Protein AF-A0ABD5RBG4-F1 (afdb_monomer_lite)

Structure (mmCIF, N/CA/C/O backbone):
data_AF-A0ABD5RBG4-F1
#
_entry.id   AF-A0ABD5RBG4-F1
#
loop_
_atom_site.group_PDB
_atom_site.id
_atom_site.type_symbol
_atom_site.label_atom_id
_atom_site.label_alt_id
_atom_site.label_comp_id
_atom_site.label_asym_id
_atom_site.label_entity_id
_atom_site.label_seq_id
_atom_site.pdbx_PDB_ins_code
_atom_site.Cartn_x
_atom_site.Cartn_y
_atom_site.Cartn_z
_atom_site.occupancy
_atom_site.B_iso_or_equiv
_atom_site.auth_seq_id
_atom_site.auth_comp_id
_atom_site.auth_asym_id
_atom_site.auth_atom_id
_atom_site.pdbx_PDB_model_num
ATOM 1 N N . MET A 1 1 ? -26.902 20.429 53.200 1.00 62.03 1 MET A N 1
ATOM 2 C CA . MET A 1 1 ? -25.695 21.240 52.911 1.00 62.03 1 MET A CA 1
ATOM 3 C C . MET A 1 1 ? -24.439 20.373 52.754 1.00 62.03 1 MET A C 1
ATOM 5 O O . MET A 1 1 ? -23.783 20.498 51.732 1.00 62.03 1 MET A O 1
ATOM 9 N N . ALA A 1 2 ? -24.172 19.413 53.652 1.00 68.94 2 ALA A N 1
ATOM 10 C CA . ALA A 1 2 ? -22.984 18.541 53.604 1.00 68.94 2 ALA A CA 1
ATOM 11 C C . ALA A 1 2 ? -22.794 17.720 52.303 1.00 68.94 2 ALA A C 1
ATOM 13 O O . ALA A 1 2 ? -21.693 17.683 51.769 1.00 68.94 2 ALA A O 1
ATOM 14 N N . LEU A 1 3 ? -23.859 17.134 51.735 1.00 46.72 3 LEU A N 1
ATOM 15 C CA . LEU A 1 3 ? -23.775 16.309 50.513 1.00 46.72 3 LEU A CA 1
ATOM 16 C C . LEU A 1 3 ? -23.321 17.101 49.268 1.00 46.72 3 LEU A C 1
ATOM 18 O O . LEU A 1 3 ? -22.609 16.581 48.412 1.00 46.72 3 LEU A O 1
ATOM 22 N N . ARG A 1 4 ? -23.702 18.383 49.186 1.00 58.06 4 ARG A N 1
ATOM 23 C CA . ARG A 1 4 ? -23.340 19.280 48.075 1.00 58.06 4 ARG A CA 1
ATOM 24 C C . ARG A 1 4 ? -21.846 19.613 48.090 1.00 58.06 4 ARG A C 1
ATOM 26 O O . ARG A 1 4 ? -21.225 19.672 47.032 1.00 58.06 4 ARG A O 1
ATOM 33 N N . ASP A 1 5 ? -21.268 19.756 49.281 1.00 67.62 5 ASP A N 1
ATOM 34 C CA . ASP A 1 5 ? -19.831 19.978 49.462 1.00 67.62 5 ASP A CA 1
ATOM 35 C C . ASP A 1 5 ? -19.005 18.720 49.188 1.00 67.62 5 ASP A C 1
ATOM 37 O O . ASP A 1 5 ? -17.912 18.817 48.631 1.00 67.62 5 ASP A O 1
ATOM 41 N N . THR A 1 6 ? -19.516 17.531 49.517 1.00 52.19 6 THR A N 1
ATOM 42 C CA . THR A 1 6 ? -18.834 16.266 49.200 1.00 52.19 6 THR A CA 1
ATOM 43 C C . THR A 1 6 ? -18.803 16.006 47.691 1.00 52.19 6 THR A C 1
ATOM 45 O O . THR A 1 6 ? -17.761 15.631 47.154 1.00 52.19 6 THR A O 1
ATOM 48 N N . LEU A 1 7 ? -19.908 16.280 46.986 1.00 44.19 7 LEU A N 1
ATOM 49 C CA . LEU A 1 7 ? -19.990 16.152 45.526 1.00 44.19 7 LEU A CA 1
ATOM 50 C C . LEU A 1 7 ? -19.109 17.179 44.802 1.00 44.19 7 LEU A C 1
ATOM 52 O O . LEU A 1 7 ? -18.407 16.819 43.856 1.00 44.19 7 LEU A O 1
ATOM 56 N N . ARG A 1 8 ? -19.054 18.429 45.288 1.00 53.69 8 ARG A N 1
ATOM 57 C CA . ARG A 1 8 ? -18.114 19.434 44.766 1.00 53.69 8 ARG A CA 1
ATOM 58 C C . ARG A 1 8 ? -16.660 18.997 44.918 1.00 53.69 8 ARG A C 1
ATOM 60 O O . ARG A 1 8 ? -15.903 19.173 43.979 1.00 53.69 8 ARG A O 1
ATOM 67 N N . ARG A 1 9 ? -16.269 18.383 46.041 1.00 56.44 9 ARG A N 1
ATOM 68 C CA . ARG A 1 9 ? -14.882 17.921 46.259 1.00 56.44 9 ARG A CA 1
ATOM 69 C C . ARG A 1 9 ? -14.494 16.709 45.405 1.00 56.44 9 ARG A C 1
ATOM 71 O O . ARG A 1 9 ? -13.324 16.563 45.069 1.00 56.44 9 ARG A O 1
ATOM 78 N N . ALA A 1 10 ? -15.448 15.845 45.052 1.00 47.59 10 ALA A N 1
ATOM 79 C CA . ALA A 1 10 ? -15.189 14.643 44.255 1.00 47.59 10 ALA A CA 1
ATOM 80 C C . ALA A 1 10 ? -15.171 14.896 42.735 1.00 47.59 10 ALA A C 1
ATOM 82 O O . ALA A 1 10 ? -14.471 14.183 42.016 1.00 47.59 10 ALA A O 1
ATOM 83 N N . ALA A 1 11 ? -15.907 15.902 42.248 1.00 50.53 11 ALA A N 1
ATOM 84 C CA . ALA A 1 11 ? -15.949 16.261 40.830 1.00 50.53 11 ALA A CA 1
ATOM 85 C C . ALA A 1 11 ? -14.671 16.982 40.358 1.00 50.53 11 ALA A C 1
ATOM 87 O O . ALA A 1 11 ? -14.216 16.757 39.238 1.00 50.53 11 ALA A O 1
ATOM 88 N N . THR A 1 12 ? -14.046 17.789 41.221 1.00 59.72 12 THR A N 1
ATOM 89 C CA . THR A 1 12 ? -12.865 18.598 40.878 1.00 59.72 12 THR A CA 1
ATOM 90 C C . THR A 1 12 ? -11.679 17.800 40.324 1.00 59.72 12 THR A C 1
ATOM 92 O O . THR A 1 12 ? -11.177 18.196 39.279 1.00 59.72 12 THR A O 1
ATOM 95 N N . PRO A 1 13 ? -11.216 16.684 40.927 1.00 56.50 13 PRO A N 1
ATOM 96 C CA . PRO A 1 13 ? -10.037 15.976 40.419 1.00 56.50 13 PRO A CA 1
ATOM 97 C C . PRO A 1 13 ? -10.274 15.285 39.071 1.00 56.50 13 PRO A C 1
ATOM 99 O O . PRO A 1 13 ? -9.351 15.185 38.270 1.00 56.50 13 PRO A O 1
ATOM 102 N N . LEU A 1 14 ? -11.501 14.831 38.795 1.00 53.59 14 LEU A N 1
ATOM 103 C CA . LEU A 1 14 ? -11.833 14.150 37.539 1.00 53.59 14 LEU A CA 1
ATOM 104 C C . LEU A 1 14 ? -12.003 15.154 36.391 1.00 53.59 14 LEU A C 1
ATOM 106 O O . LEU A 1 14 ? -11.519 14.923 35.287 1.00 53.59 14 LEU A O 1
ATOM 110 N N . VAL A 1 15 ? -12.622 16.302 36.686 1.00 56.88 15 VAL A N 1
ATOM 111 C CA . VAL A 1 15 ? -12.700 17.444 35.766 1.00 56.88 15 VAL A CA 1
ATOM 112 C C . VAL A 1 15 ? -11.305 18.005 35.491 1.00 56.88 15 VAL A C 1
ATOM 114 O O . VAL A 1 15 ? -10.965 18.236 34.336 1.00 56.88 15 VAL A O 1
ATOM 117 N N . LEU A 1 16 ? -10.463 18.146 36.518 1.00 61.16 16 LEU A N 1
ATOM 118 C CA . LEU A 1 16 ? -9.086 18.614 36.364 1.00 61.16 16 LEU A CA 1
ATOM 119 C C . LEU A 1 16 ? -8.247 17.636 35.529 1.00 61.16 16 LEU A C 1
ATOM 121 O O . LEU A 1 16 ? -7.524 18.077 34.647 1.00 61.16 16 LEU A O 1
ATOM 125 N N . ALA A 1 17 ? -8.386 16.322 35.732 1.00 57.44 17 ALA A N 1
ATOM 126 C CA . ALA A 1 17 ? -7.710 15.317 34.908 1.00 57.44 17 ALA A CA 1
ATOM 127 C C . ALA A 1 17 ? -8.157 15.366 33.435 1.00 57.44 17 ALA A C 1
ATOM 129 O O . ALA A 1 17 ? -7.319 15.277 32.539 1.00 57.44 17 ALA A O 1
ATOM 130 N N . GLY A 1 18 ? -9.458 15.557 33.183 1.00 58.44 18 GLY A N 1
ATOM 131 C CA . GLY A 1 18 ? -9.993 15.746 31.833 1.00 58.44 18 GLY A CA 1
ATOM 132 C C . GLY A 1 18 ? -9.471 17.019 31.160 1.00 58.44 18 GLY A C 1
ATOM 133 O O . GLY A 1 18 ? -9.053 16.974 30.006 1.00 58.44 18 GLY A O 1
ATOM 134 N N . ILE A 1 19 ? -9.420 18.137 31.891 1.00 60.91 19 ILE A N 1
ATOM 135 C CA . ILE A 1 19 ? -8.866 19.407 31.395 1.00 60.91 19 ILE A CA 1
ATOM 136 C C . ILE A 1 19 ? -7.370 19.264 31.097 1.00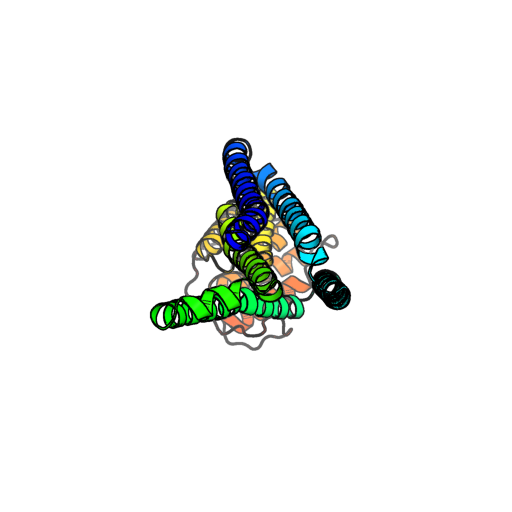 60.91 19 ILE A C 1
ATOM 138 O O . ILE A 1 19 ? -6.931 19.634 30.013 1.00 60.91 19 ILE A O 1
ATOM 142 N N . THR A 1 20 ? -6.588 18.677 32.009 1.00 58.50 20 THR A N 1
ATOM 143 C CA . THR A 1 20 ? -5.151 18.445 31.803 1.00 58.50 20 THR A CA 1
ATOM 144 C C . THR A 1 20 ? -4.896 17.578 30.571 1.00 58.50 20 THR A C 1
ATOM 146 O O . THR A 1 20 ? -3.994 17.884 29.797 1.00 58.50 20 THR A O 1
ATOM 149 N N . TYR A 1 21 ? -5.711 16.544 30.338 1.00 59.91 21 TYR A N 1
ATOM 150 C CA . TYR A 1 21 ? -5.620 15.721 29.130 1.00 59.91 21 TYR A CA 1
ATOM 151 C C . TYR A 1 21 ? -5.858 16.533 27.854 1.00 59.91 21 TYR A C 1
ATOM 153 O O . TYR A 1 21 ? -5.035 16.484 26.944 1.00 59.91 21 TYR A O 1
ATOM 161 N N . ILE A 1 22 ? -6.943 17.313 27.806 1.00 56.53 22 ILE A N 1
ATOM 162 C CA . ILE A 1 22 ? -7.269 18.158 26.650 1.00 56.53 22 ILE A CA 1
ATOM 163 C C . ILE A 1 22 ? -6.135 19.156 26.385 1.00 56.53 22 ILE A C 1
ATOM 165 O O . ILE A 1 22 ? -5.715 19.309 25.242 1.00 56.53 22 ILE A O 1
ATOM 169 N N . CYS A 1 23 ? -5.585 19.784 27.427 1.00 60.91 23 CYS A N 1
ATOM 170 C CA . CYS A 1 23 ? -4.478 20.729 27.286 1.00 60.91 23 CYS A CA 1
ATOM 171 C C . CYS A 1 23 ? -3.196 20.061 26.763 1.00 60.91 23 CYS A C 1
ATOM 173 O O . CYS A 1 23 ? -2.554 20.606 25.866 1.00 60.91 23 CYS A O 1
ATOM 175 N N . VAL A 1 24 ? -2.831 18.880 27.277 1.00 56.06 24 VAL A N 1
ATOM 176 C CA . VAL A 1 24 ? -1.648 18.130 26.814 1.00 56.06 24 VAL A CA 1
ATOM 177 C C . VAL A 1 24 ? -1.839 17.660 25.373 1.00 56.06 24 VAL A C 1
ATOM 179 O O . VAL A 1 24 ? -0.935 17.826 24.559 1.00 56.06 24 VAL A O 1
ATOM 182 N N . PHE A 1 25 ? -3.025 17.149 25.035 1.00 58.28 25 PHE A N 1
ATOM 183 C CA . PHE A 1 25 ? -3.374 16.730 23.678 1.00 58.28 25 PHE A CA 1
ATOM 184 C C . PHE A 1 25 ? -3.302 17.899 22.688 1.00 58.28 25 PHE A C 1
ATOM 186 O O . PHE A 1 25 ? -2.642 17.786 21.660 1.00 58.28 25 PHE A O 1
ATOM 193 N N . LEU A 1 26 ? -3.902 19.049 23.018 1.00 56.53 26 LEU A N 1
ATOM 194 C CA . LEU A 1 26 ? -3.849 20.250 22.178 1.00 56.53 26 LEU A CA 1
ATOM 195 C C . LEU A 1 26 ? -2.424 20.785 22.021 1.00 56.53 26 LEU A C 1
ATOM 197 O O . LEU A 1 26 ? -2.028 21.130 20.912 1.00 56.53 26 LEU A O 1
ATOM 201 N N . THR A 1 27 ? -1.639 20.811 23.101 1.00 62.28 27 THR A N 1
ATOM 202 C CA . THR A 1 27 ? -0.225 21.217 23.041 1.00 62.28 27 THR A CA 1
ATOM 203 C C . THR A 1 27 ? 0.562 20.309 22.107 1.00 62.28 27 THR A C 1
ATOM 205 O O . THR A 1 27 ? 1.397 20.792 21.348 1.00 62.28 27 THR A O 1
ATOM 208 N N . LEU A 1 28 ? 0.269 19.006 22.120 1.00 56.25 28 LEU A N 1
ATOM 209 C CA . LEU A 1 28 ? 0.924 18.061 21.233 1.00 56.25 28 LEU A CA 1
ATOM 210 C C . LEU A 1 28 ? 0.517 18.261 19.783 1.00 56.25 28 LEU A C 1
ATOM 212 O O . LEU A 1 28 ? 1.402 18.365 18.952 1.00 56.25 28 LEU A O 1
ATOM 216 N N . VAL A 1 29 ? -0.785 18.361 19.496 1.00 54.91 29 VAL A N 1
ATOM 217 C CA . VAL A 1 29 ? -1.311 18.565 18.136 1.00 54.91 29 VAL A CA 1
ATOM 218 C C . VAL A 1 29 ? -0.731 19.841 17.526 1.00 54.91 29 VAL A C 1
ATOM 220 O O . VAL A 1 29 ? -0.244 19.824 16.394 1.00 54.91 29 VAL A O 1
ATOM 223 N N . VAL A 1 30 ? -0.715 20.933 18.296 1.00 63.81 30 VAL A N 1
ATOM 224 C CA . VAL A 1 30 ? -0.119 22.207 17.875 1.00 63.81 30 VAL A CA 1
ATOM 225 C C . VAL A 1 30 ? 1.396 22.072 17.720 1.00 63.81 30 VAL A C 1
ATOM 227 O O . VAL A 1 30 ? 1.937 22.500 16.706 1.00 63.81 30 VAL A O 1
ATOM 230 N N . GLY A 1 31 ? 2.083 21.429 18.667 1.00 62.09 31 GLY A N 1
ATOM 231 C CA . GLY A 1 31 ? 3.524 21.183 18.597 1.00 62.09 31 GLY A CA 1
ATOM 232 C C . GLY A 1 31 ? 3.930 20.348 17.380 1.00 62.09 31 GLY A C 1
ATOM 233 O O . GLY A 1 31 ? 4.865 20.716 16.674 1.00 62.09 31 GLY A O 1
ATOM 234 N N . THR A 1 32 ? 3.192 19.277 17.072 1.00 54.22 32 THR A N 1
ATOM 235 C CA . THR A 1 32 ? 3.390 18.467 15.863 1.00 54.22 32 THR A CA 1
ATOM 236 C C . TH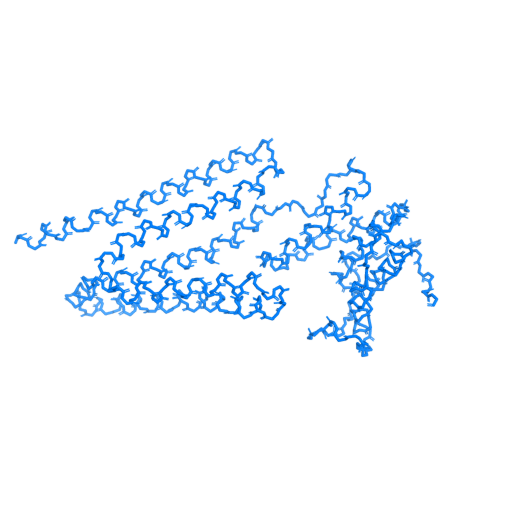R A 1 32 ? 3.094 19.261 14.599 1.00 54.22 32 THR A C 1
ATOM 238 O O . THR A 1 32 ? 3.854 19.145 13.648 1.00 54.22 32 THR A O 1
ATOM 241 N N . GLY A 1 33 ? 2.064 20.114 14.587 1.00 53.97 33 GLY A N 1
ATOM 242 C CA . GLY A 1 33 ? 1.761 20.979 13.442 1.00 53.97 33 GLY A CA 1
ATOM 243 C C . GLY A 1 33 ? 2.843 22.032 13.176 1.00 53.97 33 GLY A C 1
ATOM 244 O O . GLY A 1 33 ? 3.184 22.285 12.026 1.00 53.97 33 GLY A O 1
ATOM 245 N N . VAL A 1 34 ? 3.436 22.604 14.228 1.00 60.81 34 VAL A N 1
ATOM 246 C CA . VAL A 1 34 ? 4.555 23.557 14.108 1.00 60.81 34 VAL A CA 1
ATOM 247 C C . VAL A 1 34 ? 5.830 22.856 13.628 1.00 60.81 34 VAL A C 1
ATOM 249 O O . VAL A 1 34 ? 6.527 23.386 12.767 1.00 60.81 34 VAL A O 1
ATOM 252 N N . MET A 1 35 ? 6.116 21.650 14.127 1.00 51.09 35 MET A N 1
ATOM 253 C CA . MET A 1 35 ? 7.255 20.841 13.670 1.00 51.09 35 MET A CA 1
ATOM 254 C C . MET A 1 35 ? 7.049 20.297 12.244 1.00 51.09 35 MET A C 1
ATOM 256 O O . MET A 1 35 ? 8.020 20.115 11.516 1.00 51.09 35 MET A O 1
ATOM 260 N N . ALA A 1 36 ? 5.800 20.080 11.809 1.00 48.31 36 ALA A N 1
ATOM 261 C CA . ALA A 1 36 ? 5.471 19.643 10.445 1.00 48.31 36 ALA A CA 1
ATOM 262 C C . ALA A 1 36 ? 5.901 20.653 9.378 1.00 48.31 36 ALA A C 1
ATOM 264 O O . ALA A 1 36 ? 6.165 20.271 8.242 1.00 48.31 36 ALA A O 1
ATOM 265 N N . GLY A 1 37 ? 6.012 21.930 9.751 1.00 49.47 37 GLY A N 1
ATOM 266 C CA . GLY A 1 37 ? 6.502 22.977 8.863 1.00 49.47 37 GLY A CA 1
ATOM 267 C C . GLY A 1 37 ? 8.013 22.952 8.613 1.00 49.47 37 GLY A C 1
ATOM 268 O O . GLY A 1 37 ? 8.458 23.663 7.717 1.00 49.47 37 GLY A O 1
ATOM 269 N N . SER A 1 38 ? 8.808 22.190 9.380 1.00 54.56 38 SER A N 1
ATOM 270 C CA . SER A 1 38 ? 10.277 22.250 9.311 1.00 54.56 38 SER A CA 1
ATOM 271 C C . SER A 1 38 ? 10.959 21.008 8.727 1.00 54.56 38 SER A C 1
ATOM 273 O O . SER A 1 38 ? 12.013 21.171 8.117 1.00 54.56 38 SER A O 1
ATOM 275 N N . ASP A 1 39 ? 10.390 19.803 8.867 1.00 56.91 39 ASP A N 1
ATOM 276 C CA . ASP A 1 39 ? 10.906 18.566 8.244 1.00 56.91 39 ASP A CA 1
ATOM 277 C C . ASP A 1 39 ? 9.855 17.425 8.283 1.00 56.91 39 ASP A C 1
ATOM 279 O O . ASP A 1 39 ? 9.645 16.809 9.337 1.00 56.91 39 ASP A O 1
ATOM 283 N N . PRO A 1 40 ? 9.193 17.100 7.156 1.00 54.34 40 PRO A N 1
ATOM 284 C CA . PRO A 1 40 ? 8.146 16.076 7.098 1.00 54.34 40 PRO A CA 1
ATOM 285 C C . PRO A 1 40 ? 8.638 14.649 7.391 1.00 54.34 40 PRO A C 1
ATOM 287 O O . PRO A 1 40 ? 7.869 13.828 7.893 1.00 54.34 40 PRO A O 1
ATOM 290 N N . ALA A 1 41 ? 9.907 14.335 7.102 1.00 46.09 41 ALA A N 1
ATOM 291 C CA . ALA A 1 41 ? 10.442 12.975 7.214 1.00 46.09 41 ALA A CA 1
ATOM 292 C C . ALA A 1 41 ? 10.725 12.582 8.674 1.00 46.09 41 ALA A C 1
ATOM 294 O O . ALA A 1 41 ? 10.501 11.441 9.079 1.00 46.09 41 ALA A O 1
ATOM 295 N N . ARG A 1 42 ? 11.143 13.544 9.507 1.00 50.91 42 ARG A N 1
ATOM 296 C CA . ARG A 1 42 ? 11.343 13.326 10.951 1.00 50.91 42 ARG A CA 1
ATOM 297 C C . ARG A 1 42 ? 10.036 13.219 11.736 1.00 50.91 42 ARG A C 1
ATOM 299 O O . ARG A 1 42 ? 10.047 12.695 12.854 1.00 50.91 42 ARG A O 1
ATOM 306 N N . LEU A 1 43 ? 8.915 13.674 11.170 1.00 50.84 43 LEU A N 1
ATOM 307 C CA . LEU A 1 43 ? 7.609 13.641 11.825 1.00 50.84 43 LEU A CA 1
ATOM 308 C C . LEU A 1 43 ? 7.023 12.243 11.953 1.00 50.84 43 LEU A C 1
ATOM 310 O O . LEU A 1 43 ? 6.433 11.937 12.987 1.00 50.84 43 LEU A O 1
ATOM 314 N N . ALA A 1 44 ? 7.164 11.400 10.931 1.00 47.75 44 ALA A N 1
ATOM 315 C CA . ALA A 1 44 ? 6.508 10.093 10.902 1.00 47.75 44 ALA A CA 1
ATOM 316 C C . ALA A 1 44 ? 6.970 9.198 12.067 1.00 47.75 44 ALA A C 1
ATOM 318 O O . ALA A 1 44 ? 6.163 8.567 12.745 1.00 47.75 44 ALA A O 1
ATOM 319 N N . THR A 1 45 ? 8.262 9.226 12.391 1.00 46.22 45 THR A N 1
ATOM 320 C CA . THR A 1 45 ? 8.846 8.423 13.476 1.00 46.22 45 THR A CA 1
ATOM 321 C C . THR A 1 45 ? 8.651 9.038 14.866 1.00 46.22 45 THR A C 1
ATOM 323 O O . THR A 1 45 ? 8.411 8.306 15.833 1.00 46.22 45 THR A O 1
ATOM 326 N N . THR A 1 46 ? 8.700 10.370 15.006 1.00 50.16 46 THR A N 1
ATOM 327 C CA . THR A 1 46 ? 8.519 11.034 16.317 1.00 50.16 46 THR A CA 1
ATOM 328 C C . THR A 1 46 ? 7.056 11.183 16.736 1.00 50.16 46 THR A C 1
ATOM 330 O O . THR A 1 46 ? 6.761 11.064 17.927 1.00 50.16 46 THR A O 1
ATOM 333 N N . SER A 1 47 ? 6.125 11.389 15.799 1.00 52.94 47 SER A N 1
ATOM 334 C CA . SER A 1 47 ? 4.698 11.578 16.106 1.00 52.94 47 SER A CA 1
ATOM 335 C C . SER A 1 47 ? 4.015 10.284 16.558 1.00 52.94 47 SER A C 1
ATOM 337 O O . SER A 1 47 ? 3.306 10.288 17.565 1.00 52.94 47 SER A O 1
ATOM 339 N N . VAL A 1 48 ? 4.300 9.162 15.891 1.00 49.84 48 VAL A N 1
ATOM 340 C CA . VAL A 1 48 ? 3.753 7.842 16.240 1.00 49.84 48 VAL A CA 1
ATOM 341 C C . VAL A 1 48 ? 4.270 7.393 17.609 1.00 49.84 48 VAL A C 1
ATOM 343 O O . VAL A 1 48 ? 3.488 7.049 18.498 1.00 49.84 48 VAL A O 1
ATOM 346 N N . THR A 1 49 ? 5.584 7.486 17.832 1.00 48.38 49 THR A N 1
ATOM 347 C CA . THR A 1 49 ? 6.207 7.116 19.113 1.00 48.38 49 THR A CA 1
ATOM 348 C C . THR A 1 49 ? 5.736 8.025 20.254 1.00 48.38 49 THR A C 1
ATOM 350 O O . THR A 1 49 ? 5.376 7.539 21.328 1.00 48.38 49 THR A O 1
ATOM 353 N N . GLY A 1 50 ? 5.666 9.342 20.022 1.00 53.41 50 GLY A N 1
ATOM 354 C CA . GLY A 1 50 ? 5.171 10.310 21.003 1.00 53.41 50 GLY A CA 1
ATOM 355 C C . GLY A 1 50 ? 3.711 10.065 21.392 1.00 53.41 50 GLY A C 1
ATOM 356 O O . GLY A 1 50 ? 3.373 10.101 22.577 1.00 53.41 50 GLY A O 1
ATOM 357 N N . TYR A 1 51 ? 2.857 9.737 20.418 1.00 54.09 51 TYR A N 1
ATOM 358 C CA . TYR A 1 51 ? 1.452 9.412 20.652 1.00 54.09 51 TYR A CA 1
ATOM 359 C C . TYR A 1 51 ? 1.283 8.156 21.515 1.00 54.09 51 TYR A C 1
ATOM 361 O O . TYR A 1 51 ? 0.541 8.193 22.498 1.00 54.09 51 TYR A O 1
ATOM 369 N N . PHE A 1 52 ? 2.003 7.066 21.222 1.00 53.97 52 PHE A N 1
ATOM 370 C CA . PHE A 1 52 ? 1.919 5.838 22.022 1.00 53.97 52 PHE A CA 1
ATOM 371 C C . PHE A 1 52 ? 2.434 6.024 23.453 1.00 53.97 52 PHE A C 1
ATOM 373 O O . PHE A 1 52 ? 1.820 5.515 24.394 1.00 53.97 52 PHE A O 1
ATOM 380 N N . VAL A 1 53 ? 3.506 6.800 23.645 1.00 54.97 53 VAL A N 1
ATOM 381 C CA . VAL A 1 53 ? 4.026 7.128 24.982 1.00 54.97 53 VAL A CA 1
ATOM 382 C C . VAL A 1 53 ? 2.993 7.915 25.794 1.00 54.97 53 VAL A C 1
ATOM 384 O O . VAL A 1 53 ? 2.769 7.613 26.966 1.00 54.97 53 VAL A O 1
ATOM 387 N N . LEU A 1 54 ? 2.305 8.880 25.180 1.00 55.09 54 LEU A N 1
ATOM 388 C CA . LEU A 1 54 ? 1.279 9.686 25.847 1.00 55.09 54 LEU A CA 1
ATOM 389 C C . LEU A 1 54 ? -0.026 8.934 26.091 1.00 55.09 54 LEU A C 1
ATOM 391 O O . LEU A 1 54 ? -0.599 9.056 27.175 1.00 55.09 54 LEU A O 1
ATOM 395 N N . ALA A 1 55 ? -0.478 8.125 25.133 1.00 55.97 55 ALA A N 1
ATOM 396 C CA . ALA A 1 55 ? -1.620 7.237 25.314 1.00 55.97 55 ALA A CA 1
ATOM 397 C C . ALA A 1 55 ? -1.350 6.232 26.447 1.00 55.97 55 ALA A C 1
ATOM 399 O O . ALA A 1 55 ? -2.207 6.032 27.308 1.00 55.97 55 ALA A O 1
ATOM 400 N N . GLY A 1 56 ? -0.133 5.679 26.510 1.00 57.38 56 GLY A N 1
ATOM 401 C CA . GLY A 1 56 ? 0.326 4.818 27.600 1.00 57.38 56 GLY A CA 1
ATOM 402 C C . GLY A 1 56 ? 0.391 5.542 28.947 1.00 57.38 56 GLY A C 1
ATOM 403 O O . GLY A 1 56 ? -0.128 5.036 29.942 1.00 57.38 56 GLY A O 1
ATOM 404 N N . ALA A 1 57 ? 0.952 6.754 28.991 1.00 55.91 57 ALA A N 1
ATOM 405 C CA . ALA A 1 57 ? 1.012 7.568 30.206 1.00 55.91 57 ALA A CA 1
ATOM 406 C C . ALA A 1 57 ? -0.390 7.939 30.718 1.00 55.91 57 ALA A C 1
ATOM 408 O O . ALA A 1 57 ? -0.665 7.837 31.915 1.00 55.91 57 ALA A O 1
ATOM 409 N N . PHE A 1 58 ? -1.308 8.301 29.820 1.00 59.09 58 PHE A N 1
ATOM 410 C CA . PHE A 1 58 ? -2.695 8.615 30.155 1.00 59.09 58 PHE A CA 1
ATOM 411 C C . PHE A 1 58 ? -3.470 7.383 30.631 1.00 59.09 58 PHE A C 1
ATOM 413 O O . PHE A 1 58 ? -4.130 7.439 31.671 1.00 59.09 58 PHE A O 1
ATOM 420 N N . ALA A 1 59 ? -3.331 6.248 29.938 1.00 57.16 59 ALA A N 1
ATOM 421 C CA . ALA A 1 59 ? -3.869 4.968 30.389 1.00 57.16 59 ALA A CA 1
ATOM 422 C C . ALA A 1 59 ? -3.317 4.592 31.774 1.00 57.16 59 ALA A C 1
ATOM 424 O O . ALA A 1 59 ? -4.072 4.126 32.624 1.00 57.16 59 ALA A O 1
ATOM 425 N N . GLY A 1 60 ? -2.039 4.879 32.042 1.00 55.78 60 GLY A N 1
ATOM 426 C CA . GLY A 1 60 ? -1.406 4.737 33.351 1.00 55.78 60 GLY A CA 1
ATOM 427 C C . GLY A 1 60 ? -2.038 5.628 34.424 1.00 55.78 60 GLY A C 1
ATOM 428 O O . GLY A 1 60 ? -2.404 5.139 35.490 1.00 55.78 60 GLY A O 1
ATOM 429 N N . VAL A 1 61 ? -2.247 6.920 34.149 1.00 55.88 61 VAL A N 1
ATOM 430 C CA . VAL A 1 61 ? -2.903 7.856 35.084 1.00 55.88 61 VAL A CA 1
ATOM 431 C C . VAL A 1 61 ? -4.341 7.424 35.383 1.00 55.88 61 VAL A C 1
ATOM 433 O O . VAL A 1 61 ? -4.741 7.393 36.552 1.00 55.88 61 VAL A O 1
ATOM 436 N N . ILE A 1 62 ? -5.094 7.017 34.356 1.00 56.12 62 ILE A N 1
ATOM 437 C CA . ILE A 1 62 ? -6.436 6.443 34.502 1.00 56.12 62 ILE A CA 1
ATOM 438 C C . ILE A 1 62 ? -6.374 5.168 35.340 1.00 56.12 62 ILE A C 1
ATOM 440 O O . ILE A 1 62 ? -7.142 5.033 36.288 1.00 56.12 62 ILE A O 1
ATOM 444 N N . ALA A 1 63 ? -5.450 4.252 35.054 1.00 55.22 63 ALA A N 1
ATOM 445 C CA . ALA A 1 63 ? -5.290 3.017 35.809 1.00 55.22 63 ALA A CA 1
ATOM 446 C C . ALA A 1 63 ? -4.939 3.290 37.280 1.00 55.22 63 ALA A C 1
ATOM 448 O O . ALA A 1 63 ? -5.477 2.630 38.162 1.00 55.22 63 ALA A O 1
ATOM 449 N N . VAL A 1 64 ? -4.126 4.303 37.589 1.00 56.31 64 VAL A N 1
ATOM 450 C CA . VAL A 1 64 ? -3.816 4.681 38.979 1.00 56.31 64 VAL A CA 1
ATOM 451 C C . VAL A 1 64 ? -5.027 5.310 39.679 1.00 56.31 64 VAL A C 1
ATOM 453 O O . VAL A 1 64 ? -5.298 4.996 40.841 1.00 56.31 64 VAL A O 1
ATOM 456 N N . HIS A 1 65 ? -5.775 6.188 39.006 1.00 56.81 65 HIS A N 1
ATOM 457 C CA . HIS A 1 65 ? -6.889 6.923 39.621 1.00 56.81 65 HIS A CA 1
ATOM 458 C C . HIS A 1 65 ? -8.183 6.104 39.705 1.00 56.81 65 HIS A C 1
ATOM 460 O O . HIS A 1 65 ? -8.862 6.111 40.734 1.00 56.81 65 HIS A O 1
ATOM 466 N N . VAL A 1 66 ? -8.510 5.371 38.643 1.00 55.72 66 VAL A N 1
ATOM 467 C CA . VAL A 1 66 ? -9.681 4.494 38.551 1.00 55.72 66 VAL A CA 1
ATOM 468 C C . VAL A 1 66 ? -9.383 3.141 39.182 1.00 55.72 66 VAL A C 1
ATOM 470 O O . VAL A 1 66 ? -10.217 2.629 39.926 1.00 55.72 66 VAL A O 1
ATOM 473 N N . GLY A 1 67 ? -8.183 2.587 38.980 1.00 53.03 67 GLY A N 1
ATOM 474 C CA . GLY A 1 67 ? -7.793 1.293 39.542 1.00 53.03 67 GLY A CA 1
ATOM 475 C C . GLY A 1 67 ? -7.939 1.266 41.055 1.00 53.03 67 GLY A C 1
ATOM 476 O O . GLY A 1 67 ? -8.550 0.344 41.578 1.00 53.03 67 GLY A O 1
ATOM 477 N N . ARG A 1 68 ? -7.562 2.329 41.775 1.00 60.22 68 ARG A N 1
ATOM 478 C CA . ARG A 1 68 ? -7.774 2.414 43.235 1.00 60.22 68 ARG A CA 1
ATOM 479 C C . ARG A 1 68 ? -9.229 2.205 43.692 1.00 60.22 68 ARG A C 1
ATOM 481 O O . ARG A 1 68 ? -9.445 1.902 44.860 1.00 60.22 68 ARG A O 1
ATOM 488 N N . ARG A 1 69 ? -10.218 2.350 42.802 1.00 60.03 69 ARG A N 1
ATOM 489 C CA . ARG A 1 69 ? -11.652 2.133 43.071 1.00 60.03 69 ARG A CA 1
ATOM 490 C C . ARG A 1 69 ? -12.225 0.866 42.427 1.00 60.03 69 ARG A C 1
ATOM 492 O O . ARG A 1 69 ? -13.371 0.516 42.693 1.00 60.03 69 ARG A O 1
ATOM 499 N N . VAL A 1 70 ? -11.449 0.184 41.591 1.00 54.47 70 VAL A N 1
ATOM 500 C CA . VAL A 1 70 ? -11.836 -1.037 40.879 1.00 54.47 70 VAL A CA 1
ATOM 501 C C . VAL A 1 70 ? -11.210 -2.241 41.580 1.00 54.47 70 VAL A C 1
ATOM 503 O O . VAL A 1 70 ? -10.057 -2.193 42.003 1.00 54.47 70 VAL A O 1
ATOM 506 N N . SER A 1 71 ? -11.962 -3.336 41.727 1.00 72.00 71 SER A N 1
ATOM 507 C CA . SER A 1 71 ? -11.454 -4.520 42.430 1.00 72.00 71 SER A CA 1
ATOM 508 C C . SER A 1 71 ? -10.174 -5.060 41.775 1.00 72.00 71 SER A C 1
ATOM 510 O O . SER A 1 71 ? -10.050 -5.084 40.548 1.00 72.00 71 SER A O 1
ATOM 512 N N . ARG A 1 72 ? -9.238 -5.555 42.594 1.00 71.62 72 ARG A N 1
ATOM 513 C CA . ARG A 1 72 ? -7.952 -6.114 42.135 1.00 71.62 72 ARG A CA 1
ATOM 514 C C . ARG A 1 72 ? -8.125 -7.198 41.059 1.00 71.62 72 ARG A C 1
ATOM 516 O O . ARG A 1 72 ? -7.301 -7.301 40.161 1.00 71.62 72 ARG A O 1
ATOM 523 N N . ARG A 1 73 ? -9.224 -7.963 41.104 1.00 67.69 73 ARG A N 1
ATOM 524 C CA . ARG A 1 73 ? -9.561 -8.988 40.098 1.00 67.69 73 ARG A CA 1
ATOM 525 C C . ARG A 1 73 ? -9.823 -8.392 38.714 1.00 67.69 73 ARG A C 1
ATOM 527 O O . ARG A 1 73 ? -9.331 -8.922 37.727 1.00 67.69 73 ARG A O 1
ATOM 534 N N . VAL A 1 74 ? -10.556 -7.282 38.646 1.00 64.19 74 VAL A N 1
ATOM 535 C CA . VAL A 1 74 ? -10.871 -6.606 37.376 1.00 64.19 74 VAL A CA 1
ATOM 536 C C . VAL A 1 74 ? -9.625 -5.945 36.789 1.00 64.19 74 VAL A C 1
ATOM 538 O O . VAL A 1 74 ? -9.422 -6.002 35.582 1.00 64.19 74 VAL A O 1
ATOM 541 N N . GLN A 1 75 ? -8.752 -5.384 37.632 1.00 56.91 75 GLN A N 1
ATOM 542 C CA . GLN A 1 75 ? -7.462 -4.851 37.180 1.00 56.91 75 GLN A CA 1
ATOM 543 C C . GLN A 1 75 ? -6.579 -5.943 36.564 1.00 56.91 75 GLN A C 1
ATOM 545 O O . GLN A 1 75 ? -6.057 -5.761 35.470 1.00 56.91 75 GLN A O 1
ATOM 550 N N . LEU A 1 76 ? -6.443 -7.089 37.243 1.00 67.12 76 LEU A N 1
ATOM 551 C CA . LEU A 1 76 ? -5.648 -8.218 36.751 1.00 67.12 76 LEU A CA 1
ATOM 552 C C . LEU A 1 76 ? -6.205 -8.778 35.439 1.00 67.12 76 LEU A C 1
ATOM 554 O O . LEU A 1 76 ? -5.430 -9.080 34.539 1.00 67.12 76 LEU A O 1
ATOM 558 N N . LEU A 1 77 ? -7.532 -8.860 35.304 1.00 67.25 77 LEU A N 1
ATOM 559 C CA . LEU A 1 77 ? -8.174 -9.288 34.063 1.00 67.25 77 LEU A CA 1
ATOM 560 C C . LEU A 1 77 ? -7.907 -8.306 32.912 1.00 67.25 77 LEU A C 1
ATOM 562 O O . LEU A 1 77 ? -7.579 -8.740 31.815 1.00 67.25 77 LEU A O 1
ATOM 566 N N . ALA A 1 78 ? -8.004 -6.996 33.159 1.00 61.38 78 ALA A N 1
ATOM 567 C CA . ALA A 1 78 ? -7.724 -5.980 32.145 1.00 61.38 78 ALA A CA 1
ATOM 568 C C . ALA A 1 78 ? -6.258 -6.015 31.682 1.00 61.38 78 ALA A C 1
ATOM 570 O O . ALA A 1 78 ? -5.993 -5.949 30.485 1.00 61.38 78 ALA A O 1
ATOM 571 N N . VAL A 1 79 ? -5.312 -6.178 32.615 1.00 59.97 79 VAL A N 1
ATOM 572 C CA . VAL A 1 79 ? -3.885 -6.337 32.291 1.00 59.97 79 VAL A CA 1
ATOM 573 C C . VAL A 1 79 ? -3.643 -7.631 31.512 1.00 59.97 79 VAL A C 1
ATOM 575 O O . VAL A 1 79 ? -2.942 -7.600 30.508 1.00 59.97 79 VAL A O 1
ATOM 578 N N . ALA A 1 80 ? -4.253 -8.749 31.916 1.00 66.44 80 ALA A N 1
ATOM 579 C CA . ALA A 1 80 ? -4.130 -10.016 31.199 1.00 66.44 80 ALA A CA 1
ATOM 580 C C . ALA A 1 80 ? -4.670 -9.918 29.762 1.00 66.44 80 ALA A C 1
ATOM 582 O O . ALA A 1 80 ? -3.998 -10.350 28.831 1.00 66.44 80 ALA A O 1
ATOM 583 N N . LEU A 1 81 ? -5.837 -9.295 29.563 1.00 63.75 81 LEU A N 1
ATOM 584 C CA . LEU A 1 81 ? -6.420 -9.078 28.234 1.00 63.75 81 LEU A CA 1
ATOM 585 C C . LEU A 1 81 ? -5.559 -8.154 27.364 1.00 63.75 81 LEU A C 1
ATOM 587 O O . LEU A 1 81 ? -5.394 -8.428 26.179 1.00 63.75 81 LEU A O 1
ATOM 591 N N . LEU A 1 82 ? -4.978 -7.096 27.943 1.00 58.75 82 LEU A N 1
ATOM 592 C CA . LEU A 1 82 ? -4.043 -6.215 27.239 1.00 58.75 82 LEU A CA 1
ATOM 593 C C . LEU A 1 82 ? -2.789 -6.981 26.797 1.00 58.75 82 LEU A C 1
ATOM 595 O O . LEU A 1 82 ? -2.403 -6.893 25.637 1.00 58.75 82 LEU A O 1
ATOM 599 N N . VAL A 1 83 ? -2.177 -7.753 27.701 1.00 59.41 83 VAL A N 1
ATOM 600 C CA . VAL A 1 83 ? -0.977 -8.555 27.411 1.00 59.41 83 VAL A CA 1
ATOM 601 C C . VAL A 1 83 ? -1.264 -9.603 26.339 1.00 59.41 83 VAL A C 1
ATOM 603 O O . VAL A 1 83 ? -0.454 -9.766 25.435 1.00 59.41 83 VAL A O 1
ATOM 606 N N . VAL A 1 84 ? -2.422 -10.267 26.387 1.00 63.16 84 VAL A N 1
ATOM 607 C CA . VAL A 1 84 ? -2.841 -11.214 25.344 1.00 63.16 84 VAL A CA 1
ATOM 608 C C . VAL A 1 84 ? -3.072 -10.496 24.015 1.00 63.16 84 VAL A C 1
ATOM 610 O O . VAL A 1 84 ? -2.579 -10.961 22.997 1.00 63.16 84 VAL A O 1
ATOM 613 N N . GLY A 1 85 ? -3.753 -9.346 24.002 1.00 57.03 85 GLY A N 1
ATOM 614 C CA . GLY A 1 85 ? -3.986 -8.573 22.776 1.00 57.03 85 GLY A CA 1
ATOM 615 C C . GLY A 1 85 ? -2.692 -8.080 22.120 1.00 57.03 85 GLY A C 1
ATOM 616 O O . GLY A 1 85 ? -2.539 -8.181 20.905 1.00 57.03 85 GLY A O 1
ATOM 617 N N . VAL A 1 86 ? -1.736 -7.604 22.925 1.00 53.38 86 VAL A N 1
ATOM 618 C CA . VAL A 1 86 ? -0.394 -7.225 22.456 1.00 53.38 86 VAL A CA 1
ATOM 619 C C . VAL A 1 86 ? 0.377 -8.463 21.990 1.00 53.38 86 VAL A C 1
ATOM 621 O O . VAL A 1 86 ? 0.926 -8.455 20.895 1.00 53.38 86 VAL A O 1
ATOM 624 N N . GLY A 1 87 ? 0.371 -9.550 22.764 1.00 52.91 87 GLY A N 1
ATOM 625 C CA . GLY A 1 87 ? 1.053 -10.799 22.419 1.00 52.91 87 GLY A CA 1
ATOM 626 C C . GLY A 1 87 ? 0.557 -11.405 21.106 1.00 52.91 87 GLY A C 1
ATOM 627 O O . GLY A 1 87 ? 1.368 -11.727 20.250 1.00 52.91 87 GLY A O 1
ATOM 628 N N . VAL A 1 88 ? -0.759 -11.476 20.894 1.00 51.53 88 VAL A N 1
ATOM 629 C CA . VAL A 1 88 ? -1.360 -11.963 19.638 1.00 51.53 88 VAL A CA 1
ATOM 630 C C . VAL A 1 88 ? -0.932 -11.105 18.444 1.00 51.53 88 VAL A C 1
ATOM 632 O O . VAL A 1 88 ? -0.648 -11.645 17.381 1.00 51.53 88 VAL A O 1
ATOM 635 N N . ARG A 1 89 ? -0.810 -9.780 18.620 1.00 50.38 89 ARG A N 1
ATOM 636 C CA . ARG A 1 89 ? -0.341 -8.875 17.559 1.00 50.38 89 ARG A CA 1
ATOM 637 C C . ARG A 1 89 ? 1.128 -9.103 17.185 1.00 50.38 89 ARG A C 1
ATOM 639 O O . ARG A 1 89 ? 1.467 -8.967 16.018 1.00 50.38 89 ARG A O 1
ATOM 646 N N . PHE A 1 90 ? 1.984 -9.420 18.156 1.00 48.09 90 PHE A N 1
ATOM 647 C CA . PHE A 1 90 ? 3.423 -9.592 17.926 1.00 48.09 90 PHE A CA 1
ATOM 648 C C . PHE A 1 90 ? 3.835 -11.023 17.561 1.00 48.09 90 PHE A C 1
ATOM 650 O O . PHE A 1 90 ? 4.899 -11.203 16.981 1.00 48.09 90 PHE A O 1
ATOM 657 N N . VAL A 1 91 ? 3.031 -12.033 17.905 1.00 48.62 91 VAL A N 1
ATOM 658 C CA . VAL A 1 91 ? 3.390 -13.445 17.701 1.00 48.62 91 VAL A CA 1
ATOM 659 C C . VAL A 1 91 ? 2.944 -13.979 16.343 1.00 48.62 91 VAL A C 1
ATOM 661 O O . VAL A 1 91 ? 3.660 -14.799 15.782 1.00 48.62 91 VAL A O 1
ATOM 664 N N . ASP A 1 92 ? 1.799 -13.547 15.803 1.00 39.53 92 ASP A N 1
ATOM 665 C CA . ASP A 1 92 ? 1.204 -14.292 14.683 1.00 39.53 92 ASP A CA 1
ATOM 666 C C . ASP A 1 92 ? 1.636 -13.818 13.290 1.00 39.53 92 ASP A C 1
ATOM 668 O O . ASP A 1 92 ? 1.429 -14.549 12.333 1.00 39.53 92 ASP A O 1
ATOM 672 N N . GLY A 1 93 ? 2.223 -12.620 13.137 1.00 42.91 93 GLY A N 1
ATOM 673 C CA . GLY A 1 93 ? 2.728 -12.113 11.841 1.00 42.91 93 GLY A CA 1
ATOM 674 C C . GLY A 1 93 ? 1.748 -12.216 10.654 1.00 42.91 93 GLY A C 1
ATOM 675 O O . GLY A 1 93 ? 2.163 -12.106 9.507 1.00 42.91 93 GLY A O 1
ATOM 676 N N . GLY A 1 94 ? 0.465 -12.477 10.919 1.00 36.59 94 GLY A N 1
ATOM 677 C CA . GLY A 1 94 ? -0.377 -13.256 10.023 1.00 36.59 94 GLY A CA 1
ATOM 678 C C . GLY A 1 94 ? -1.712 -12.574 9.792 1.00 36.59 94 GLY A C 1
ATOM 679 O O . GLY A 1 94 ? -2.432 -12.206 10.725 1.00 36.59 94 GLY A O 1
ATOM 680 N N . GLU A 1 95 ? -2.029 -12.430 8.514 1.00 48.75 95 GLU A N 1
ATOM 681 C CA . GLU A 1 95 ? -3.160 -11.730 7.898 1.00 48.75 95 GLU A CA 1
ATOM 682 C C . GLU A 1 95 ? -4.543 -12.037 8.523 1.00 48.75 95 GLU A C 1
ATOM 684 O O . GLU A 1 95 ? -5.479 -11.245 8.418 1.00 48.75 95 GLU A O 1
ATOM 689 N N . THR A 1 96 ? -4.690 -13.153 9.241 1.00 46.59 96 THR A N 1
ATOM 690 C CA . THR A 1 96 ? -5.920 -13.558 9.943 1.00 46.59 96 THR A CA 1
ATOM 691 C C . THR A 1 96 ? -6.092 -12.946 11.337 1.00 46.59 96 THR A C 1
ATOM 693 O O . THR A 1 96 ? -7.211 -12.574 11.711 1.00 46.59 96 THR A O 1
ATOM 696 N N . ALA A 1 97 ? -5.016 -12.797 12.116 1.00 42.91 97 ALA A N 1
ATOM 697 C CA . ALA A 1 97 ? -5.080 -12.190 13.449 1.00 42.91 97 ALA A CA 1
ATOM 698 C C . ALA A 1 97 ? -5.253 -10.670 13.361 1.00 42.91 97 ALA A C 1
ATOM 700 O O . ALA A 1 97 ? -5.989 -10.085 14.161 1.00 42.91 97 ALA A O 1
ATOM 701 N N . SER A 1 98 ? -4.656 -10.039 12.343 1.00 47.75 98 SER A N 1
ATOM 702 C CA . SER A 1 98 ? -4.896 -8.628 12.033 1.00 47.75 98 SER A CA 1
ATOM 703 C C . SER A 1 98 ? -6.358 -8.401 11.646 1.00 47.75 98 SER A C 1
ATOM 705 O O . SER A 1 98 ? -6.959 -7.455 12.145 1.00 47.75 98 SER A O 1
ATOM 707 N N . GLY A 1 99 ? -6.979 -9.302 10.876 1.00 45.94 99 GLY A N 1
ATOM 708 C CA . GLY A 1 99 ? -8.398 -9.241 10.511 1.00 45.94 99 GLY A CA 1
ATOM 709 C C . GLY A 1 99 ? -9.349 -9.352 11.708 1.00 45.94 99 GLY A C 1
ATOM 710 O O . GLY A 1 99 ? -10.273 -8.549 11.837 1.00 45.94 99 GLY A O 1
ATOM 711 N N . LEU A 1 100 ? -9.105 -10.285 12.636 1.00 46.25 100 LEU A N 1
ATOM 712 C CA . LEU A 1 100 ? -9.907 -10.431 13.861 1.00 46.25 100 LEU A CA 1
ATOM 713 C C . LEU A 1 100 ? -9.688 -9.284 14.855 1.00 46.25 100 LEU A C 1
ATOM 715 O O . LEU A 1 100 ? -10.656 -8.814 15.455 1.00 46.25 100 LEU A O 1
ATOM 719 N N . LEU A 1 101 ? -8.457 -8.786 15.011 1.00 51.06 101 LEU A N 1
ATOM 720 C CA . LEU A 1 101 ? -8.170 -7.583 15.802 1.00 51.06 101 LEU A CA 1
ATOM 721 C C . LEU A 1 101 ? -8.757 -6.326 15.153 1.00 51.06 101 LEU A C 1
ATOM 723 O O . LEU A 1 101 ? -9.230 -5.452 15.872 1.00 51.06 101 LEU A O 1
ATOM 727 N N . SER A 1 102 ? -8.807 -6.259 13.824 1.00 51.88 102 SER A N 1
ATOM 728 C CA . SER A 1 102 ? -9.446 -5.172 13.076 1.00 51.88 102 SER A CA 1
ATOM 729 C C . SER A 1 102 ? -10.962 -5.234 13.186 1.00 51.88 102 SER A C 1
ATOM 731 O O . SER A 1 102 ? -11.577 -4.206 13.411 1.00 51.88 102 SER A O 1
ATOM 733 N N . MET A 1 103 ? -11.576 -6.419 13.127 1.00 46.84 103 MET A N 1
ATOM 734 C CA . MET A 1 103 ? -13.012 -6.614 13.368 1.00 46.84 103 MET A CA 1
ATOM 735 C C . MET A 1 103 ? -13.393 -6.348 14.826 1.00 46.84 103 MET A C 1
ATOM 737 O O . MET A 1 103 ? -14.431 -5.751 15.087 1.00 46.84 103 MET A O 1
ATOM 741 N N . SER A 1 104 ? -12.551 -6.742 15.784 1.00 51.06 104 SER A N 1
ATOM 742 C CA . SER A 1 104 ? -12.746 -6.452 17.211 1.00 51.06 104 SER A CA 1
ATOM 743 C C . SER A 1 104 ? -12.551 -4.964 17.495 1.00 51.06 104 SER A C 1
ATOM 745 O O . SER A 1 104 ? -13.344 -4.363 18.215 1.00 51.06 104 SER A O 1
ATOM 747 N N . GLY A 1 105 ? -11.544 -4.353 16.868 1.00 53.91 105 GLY A N 1
ATOM 748 C CA . GLY A 1 105 ? -11.314 -2.916 16.843 1.00 53.91 105 GLY A CA 1
ATOM 749 C C . GLY A 1 105 ? -12.500 -2.183 16.232 1.00 53.91 105 GLY A C 1
ATOM 750 O O . GLY A 1 105 ? -13.018 -1.277 16.861 1.00 53.91 105 GLY A O 1
ATOM 751 N N . LEU A 1 106 ? -13.021 -2.637 15.092 1.00 46.97 106 LEU A N 1
ATOM 752 C CA . LEU A 1 106 ? -14.213 -2.103 14.436 1.00 46.97 106 LEU A CA 1
ATOM 753 C C . LEU A 1 106 ? -15.452 -2.280 15.315 1.00 46.97 106 LEU A C 1
ATOM 755 O O . LEU A 1 106 ? -16.250 -1.362 15.430 1.00 46.97 106 LEU A O 1
ATOM 759 N N . PHE A 1 107 ? -15.611 -3.412 15.999 1.00 47.47 107 PHE A N 1
ATOM 760 C CA . PHE A 1 107 ? -16.719 -3.620 16.927 1.00 47.47 107 PHE A CA 1
ATOM 761 C C . PHE A 1 107 ? -16.655 -2.624 18.090 1.00 47.47 107 PHE A C 1
ATOM 763 O O . PHE A 1 107 ? -17.651 -2.028 18.496 1.00 47.47 107 PHE A O 1
ATOM 770 N N . VAL A 1 108 ? -15.445 -2.379 18.578 1.00 53.12 108 VAL A N 1
ATOM 771 C CA . VAL A 1 108 ? -15.143 -1.408 19.619 1.00 53.12 108 VAL A CA 1
ATOM 772 C C . VAL A 1 108 ? -15.264 0.050 19.122 1.00 53.12 108 VAL A C 1
ATOM 774 O O . VAL A 1 108 ? -15.712 0.908 19.873 1.00 53.12 108 VAL A O 1
ATOM 777 N N . VAL A 1 109 ? -14.949 0.343 17.860 1.00 47.91 109 VAL A N 1
ATOM 778 C CA . VAL A 1 109 ? -15.088 1.668 17.219 1.00 47.91 109 VAL A CA 1
ATOM 779 C C . VAL A 1 109 ? -16.528 1.994 16.920 1.00 47.91 109 VAL A C 1
ATOM 781 O O . VAL A 1 109 ? -16.955 3.124 17.105 1.00 47.91 109 VAL A O 1
ATOM 784 N N . VAL A 1 110 ? -17.244 1.023 16.369 1.00 45.28 110 VAL A N 1
ATOM 785 C CA . VAL A 1 110 ? -18.554 1.218 15.767 1.00 45.28 110 VAL A CA 1
ATOM 786 C C . VAL A 1 110 ? -19.597 0.979 16.841 1.00 45.28 110 VAL A C 1
ATOM 788 O O . VAL A 1 110 ? -20.338 1.889 17.181 1.00 45.28 110 VAL A O 1
ATOM 791 N N . TYR A 1 111 ? -19.619 -0.193 17.476 1.00 48.44 111 TYR A N 1
ATOM 792 C CA . TYR A 1 111 ? -20.714 -0.564 18.376 1.00 48.44 111 TYR A CA 1
ATOM 793 C C . TYR A 1 111 ? -20.574 -0.013 19.796 1.00 48.44 111 TYR A C 1
ATOM 795 O O . TYR A 1 111 ? -21.590 0.268 20.433 1.00 48.44 111 TYR A O 1
ATOM 803 N N . LEU A 1 112 ? -19.356 0.194 20.304 1.00 54.09 112 LEU A N 1
ATOM 804 C CA . LEU A 1 112 ? -19.159 0.733 21.655 1.00 54.09 112 LEU A CA 1
ATOM 805 C C . LEU A 1 112 ? -19.676 2.181 21.816 1.00 54.09 112 LEU A C 1
ATOM 807 O O . LEU A 1 112 ? -20.368 2.434 22.808 1.00 54.09 112 LEU A O 1
ATOM 811 N N . PRO A 1 113 ? -19.451 3.122 20.871 1.00 49.69 113 PRO A N 1
ATOM 812 C CA . PRO A 1 113 ? -20.087 4.433 20.935 1.00 49.69 113 PRO A CA 1
ATOM 813 C C . PRO A 1 113 ? -21.598 4.385 20.709 1.00 49.69 113 PRO A C 1
ATOM 815 O O . PRO A 1 113 ? -22.280 5.222 21.287 1.00 49.69 113 PRO A O 1
ATOM 818 N N . TYR A 1 114 ? -22.163 3.421 19.969 1.00 50.75 114 TYR A N 1
ATOM 819 C CA . TYR A 1 114 ? -23.627 3.263 19.903 1.00 50.75 114 TYR A CA 1
ATOM 820 C C . TYR A 1 114 ? -24.214 2.719 21.208 1.00 50.75 114 TYR A C 1
ATOM 822 O O . TYR A 1 114 ? -25.259 3.190 21.649 1.00 50.75 114 TYR A O 1
ATOM 830 N N . LEU A 1 115 ? -23.539 1.782 21.878 1.00 54.16 115 LEU A N 1
ATOM 831 C CA . LEU A 1 115 ? -23.936 1.297 23.204 1.00 54.16 115 LEU A CA 1
ATOM 832 C C . LEU A 1 115 ? -23.838 2.407 24.257 1.00 54.16 115 LEU A C 1
ATOM 834 O O . LEU A 1 115 ? -24.720 2.551 25.110 1.00 54.16 115 LEU A O 1
ATOM 838 N N . VAL A 1 116 ? -22.797 3.239 24.181 1.00 56.81 116 VAL A N 1
ATOM 839 C CA . VAL A 1 116 ? -22.641 4.388 25.079 1.00 56.81 116 VAL A CA 1
ATOM 840 C C . VAL A 1 116 ? -23.585 5.529 24.735 1.00 56.81 116 VAL A C 1
ATOM 842 O O . VAL A 1 116 ? -24.249 6.049 25.624 1.00 56.81 116 VAL A O 1
ATOM 845 N N . GLY A 1 117 ? -23.741 5.866 23.462 1.00 54.44 117 GLY A N 1
ATOM 846 C CA . GLY A 1 117 ? -24.721 6.835 22.985 1.00 54.44 117 GLY A CA 1
ATOM 847 C C . GLY A 1 117 ? -26.140 6.413 23.352 1.00 54.44 117 GLY A C 1
ATOM 848 O O . GLY A 1 117 ? -26.887 7.211 23.905 1.00 54.44 117 GLY A O 1
ATOM 849 N N . GLY A 1 118 ? -26.487 5.139 23.169 1.00 59.22 118 GLY A N 1
ATOM 850 C CA . GLY A 1 118 ? -27.766 4.562 23.577 1.00 59.22 118 GLY A CA 1
ATOM 851 C C . GLY A 1 118 ? -27.989 4.630 25.087 1.00 59.22 118 GLY A C 1
ATOM 852 O O . GLY A 1 118 ? -29.067 5.016 25.530 1.00 59.22 118 GLY A O 1
ATOM 853 N N . THR A 1 119 ? -26.969 4.347 25.904 1.00 55.78 119 THR A N 1
ATOM 854 C CA . THR A 1 119 ? -27.083 4.488 27.368 1.00 55.78 119 THR A CA 1
ATOM 855 C C . THR A 1 119 ? -27.134 5.946 27.830 1.00 55.78 119 THR A C 1
ATOM 857 O O . THR A 1 119 ? -27.823 6.238 28.808 1.00 55.78 119 THR A O 1
ATOM 860 N N . VAL A 1 120 ? -26.477 6.877 27.134 1.00 56.31 120 VAL A N 1
ATOM 861 C CA . VAL A 1 120 ? -26.605 8.324 27.372 1.00 56.31 120 VAL A CA 1
ATOM 862 C C . VAL A 1 120 ? -27.995 8.821 26.964 1.00 56.31 120 VAL A C 1
ATOM 864 O O . VAL A 1 120 ? -28.645 9.494 27.757 1.00 56.31 120 VAL A O 1
ATOM 867 N N . LEU A 1 121 ? -28.502 8.439 25.790 1.00 58.34 121 LEU A N 1
ATOM 868 C CA . LEU A 1 121 ? -29.834 8.809 25.299 1.00 58.34 121 LEU A CA 1
ATOM 869 C C . LEU A 1 121 ? -30.946 8.245 26.185 1.00 58.34 121 LEU A C 1
ATOM 871 O O . LEU A 1 121 ? -31.847 8.986 26.566 1.00 58.34 121 LEU A O 1
ATOM 875 N N . LEU A 1 122 ? -30.850 6.980 26.605 1.00 60.94 122 LEU A N 1
ATOM 876 C CA . LEU A 1 122 ? -31.770 6.385 27.581 1.00 60.94 122 LEU A CA 1
ATOM 877 C C . LEU A 1 122 ? -31.749 7.133 28.921 1.00 60.94 122 LEU A C 1
ATOM 879 O O . LEU A 1 122 ? -32.773 7.212 29.596 1.00 60.94 122 LEU A O 1
ATOM 883 N N . ARG A 1 123 ? -30.611 7.722 29.310 1.00 56.31 123 ARG A N 1
ATOM 884 C CA . ARG A 1 123 ? -30.507 8.562 30.513 1.00 56.31 123 ARG A CA 1
ATOM 885 C C . ARG A 1 123 ? -31.064 9.960 30.323 1.00 56.31 123 ARG A C 1
ATOM 887 O O . ARG A 1 123 ? -31.671 10.462 31.258 1.00 56.31 123 ARG A O 1
ATOM 894 N N . ILE A 1 124 ? -30.884 10.577 29.158 1.00 56.59 124 ILE A N 1
ATOM 895 C CA . ILE A 1 124 ? -31.515 11.862 28.836 1.00 56.59 124 ILE A CA 1
ATOM 896 C C . ILE A 1 124 ? -33.033 11.671 28.816 1.00 56.59 124 ILE A C 1
ATOM 898 O O . ILE A 1 124 ? -33.736 12.373 29.533 1.00 56.59 124 ILE A O 1
ATOM 902 N N . ALA A 1 125 ? -33.529 10.651 28.110 1.00 64.62 125 ALA A N 1
ATOM 903 C CA . ALA A 1 125 ? -34.943 10.285 28.091 1.00 64.62 125 ALA A CA 1
ATOM 904 C C . ALA A 1 125 ? -35.470 9.966 29.501 1.00 64.62 125 ALA A C 1
ATOM 906 O O . ALA A 1 125 ? -36.499 10.492 29.914 1.00 64.62 125 ALA A O 1
ATOM 907 N N . GLY A 1 126 ? -34.731 9.183 30.292 1.00 63.97 126 GLY A N 1
ATOM 908 C CA . GLY A 1 126 ? -35.076 8.905 31.688 1.00 63.97 126 GLY A CA 1
ATOM 909 C C . GLY A 1 126 ? -35.023 10.138 32.599 1.00 63.97 126 GLY A C 1
ATOM 910 O O . GLY A 1 126 ? -35.800 10.226 33.545 1.00 63.97 126 GLY A O 1
ATOM 911 N N . GLY A 1 127 ? -34.146 11.102 32.313 1.00 55.56 127 GLY A N 1
ATOM 912 C CA . GLY A 1 127 ? -34.005 12.365 33.040 1.00 55.56 127 GLY A CA 1
ATOM 913 C C . GLY A 1 127 ? -35.102 13.370 32.707 1.00 55.56 127 GLY A C 1
ATOM 914 O O . GLY A 1 127 ? -35.543 14.086 33.598 1.00 55.56 127 GLY A O 1
ATOM 915 N N . LEU A 1 128 ? -35.600 13.357 31.468 1.00 68.06 128 LEU A N 1
ATOM 916 C CA . LEU A 1 128 ? -36.799 14.094 31.063 1.00 68.06 128 LEU A CA 1
ATOM 917 C C . LEU A 1 128 ? -38.053 13.567 31.777 1.00 68.06 128 LEU A C 1
ATOM 919 O O . LEU A 1 128 ? -38.975 14.333 32.038 1.00 68.06 128 LEU A O 1
ATOM 923 N N . VAL A 1 129 ? -38.071 12.278 32.137 1.00 74.50 129 VAL A N 1
ATOM 924 C CA . VAL A 1 129 ? -39.178 11.648 32.874 1.00 74.50 129 VAL A CA 1
ATOM 925 C C . VAL A 1 129 ? -38.995 11.751 34.397 1.00 74.50 129 VAL A C 1
ATOM 927 O O . VAL A 1 129 ? -39.979 11.863 35.126 1.00 74.50 129 VAL A O 1
ATOM 930 N N . SER A 1 130 ? -37.761 11.701 34.920 1.00 77.50 130 SER A N 1
ATOM 931 C CA . SER A 1 130 ? -37.496 11.770 36.367 1.00 77.50 130 SER A CA 1
ATOM 932 C C . SER A 1 130 ? -36.030 12.138 36.712 1.00 77.50 130 SER A C 1
ATOM 934 O O . SER A 1 130 ? -35.182 11.249 36.878 1.00 77.50 130 SER A O 1
ATOM 936 N N . PRO A 1 131 ? -35.709 13.436 36.888 1.00 64.69 131 PRO A N 1
ATOM 937 C CA . PRO A 1 131 ? -34.346 13.930 37.148 1.00 64.69 131 PRO A CA 1
ATOM 938 C C . PRO A 1 131 ? -33.659 13.296 38.374 1.00 64.69 131 PRO A C 1
ATOM 940 O O . PRO A 1 131 ? -32.463 12.991 38.348 1.00 64.69 131 PRO A O 1
ATOM 943 N N . ASP A 1 132 ? -34.426 12.997 39.429 1.00 72.62 132 ASP A N 1
ATOM 944 C CA . ASP A 1 132 ? -33.921 12.469 40.708 1.00 72.62 132 ASP A CA 1
ATOM 945 C C . ASP A 1 132 ? -33.466 10.998 40.664 1.00 72.62 132 ASP A C 1
ATOM 947 O O 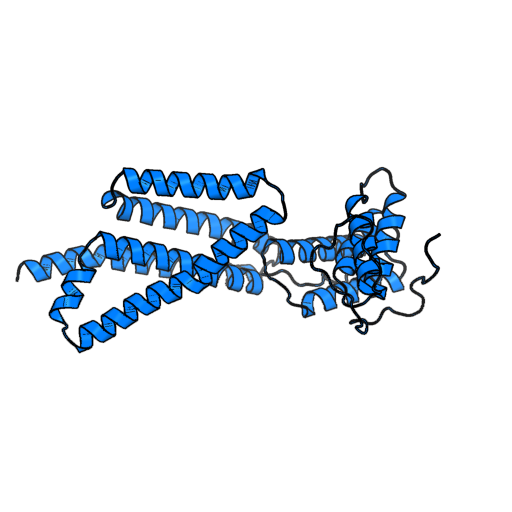. ASP A 1 132 ? -32.817 10.499 41.597 1.00 72.62 132 ASP A O 1
ATOM 951 N N . ARG A 1 133 ? -33.819 10.253 39.607 1.00 62.94 133 ARG A N 1
ATOM 952 C CA . ARG A 1 133 ? -33.360 8.864 39.415 1.00 62.94 133 ARG A CA 1
ATOM 953 C C . ARG A 1 133 ? -32.053 8.787 38.636 1.00 62.94 133 ARG A C 1
ATOM 955 O O . ARG A 1 133 ? -31.261 7.882 38.892 1.00 62.94 133 ARG A O 1
ATOM 962 N N . VAL A 1 134 ? -31.795 9.741 37.743 1.00 56.38 134 VAL A N 1
ATOM 963 C CA . VAL A 1 134 ? -30.591 9.739 36.901 1.00 56.38 134 VAL A CA 1
ATOM 964 C C . VAL A 1 134 ? -29.348 10.082 37.717 1.00 56.38 134 VAL A C 1
ATOM 966 O O . VAL A 1 134 ? -28.349 9.375 37.607 1.00 56.38 134 VAL A O 1
ATOM 969 N N . HIS A 1 135 ? -29.422 11.064 38.623 1.00 58.41 135 HIS A N 1
ATOM 970 C CA . HIS A 1 135 ? -28.274 11.429 39.465 1.00 58.41 135 HIS A CA 1
ATOM 971 C C . HIS A 1 135 ? -27.750 10.254 40.313 1.00 58.41 135 HIS A C 1
ATOM 973 O O . HIS A 1 135 ? -26.543 10.034 40.391 1.00 58.41 135 HIS A O 1
ATOM 979 N N . ARG A 1 136 ? -28.650 9.415 40.846 1.00 63.25 136 ARG A N 1
ATOM 980 C CA . ARG A 1 136 ? -28.292 8.229 41.648 1.00 63.25 136 ARG A CA 1
ATOM 981 C C . ARG A 1 136 ? -27.607 7.109 40.860 1.00 63.25 136 ARG A C 1
ATOM 983 O O . ARG A 1 136 ? -26.950 6.261 41.463 1.00 63.25 136 ARG A O 1
ATOM 990 N N . LEU A 1 137 ? -27.768 7.071 39.538 1.00 54.56 137 LEU A N 1
ATOM 991 C CA . LEU A 1 137 ? -27.120 6.078 38.677 1.00 54.56 137 LEU A CA 1
ATOM 992 C C . LEU A 1 137 ? -25.707 6.511 38.268 1.00 54.56 137 LEU A C 1
ATOM 994 O O . LEU A 1 137 ? -24.833 5.656 38.126 1.00 54.56 137 LEU A O 1
ATOM 998 N N . THR A 1 138 ? -25.471 7.816 38.125 1.00 51.75 138 THR A N 1
ATOM 999 C CA . THR A 1 138 ? -24.169 8.385 37.740 1.00 51.75 138 THR A CA 1
ATOM 1000 C C . THR A 1 138 ? -23.166 8.403 38.896 1.00 51.75 138 THR A C 1
ATOM 1002 O O . THR A 1 138 ? -21.969 8.250 38.665 1.00 51.75 138 THR A O 1
ATOM 1005 N N . ASP A 1 139 ? -23.643 8.499 40.141 1.00 58.19 139 ASP A N 1
ATOM 1006 C CA . ASP A 1 139 ? -22.794 8.507 41.344 1.00 58.19 139 ASP A CA 1
ATOM 1007 C C . ASP A 1 139 ? -22.217 7.126 41.703 1.00 58.19 139 ASP A C 1
ATOM 1009 O O . ASP A 1 139 ? -21.386 7.000 42.606 1.00 58.19 139 ASP A O 1
ATOM 1013 N N . ARG A 1 140 ? -22.623 6.063 40.994 1.00 58.72 140 ARG A N 1
ATOM 1014 C CA . ARG A 1 140 ? -22.051 4.732 41.205 1.00 58.72 140 ARG A CA 1
ATOM 1015 C C . ARG A 1 140 ? -20.653 4.674 40.572 1.00 58.72 140 ARG A C 1
ATOM 1017 O O . ARG A 1 140 ? -20.546 4.771 39.351 1.00 58.72 140 ARG A O 1
ATOM 1024 N N . PRO A 1 141 ? -19.582 4.439 41.354 1.00 56.25 141 PRO A N 1
ATOM 1025 C CA . PRO A 1 141 ? -18.192 4.508 40.879 1.00 56.25 141 PRO A CA 1
ATOM 1026 C C . PRO A 1 141 ? -17.869 3.515 39.752 1.00 56.25 141 PRO A C 1
ATOM 1028 O O . PRO A 1 141 ? -16.938 3.731 38.983 1.00 56.25 141 PRO A O 1
ATOM 1031 N N . VAL A 1 142 ? -18.659 2.447 39.626 1.00 55.44 142 VAL A N 1
ATOM 1032 C CA . VAL A 1 142 ? -18.556 1.473 38.531 1.00 55.44 142 VAL A CA 1
ATOM 1033 C C . VAL A 1 142 ? -18.979 2.092 37.192 1.00 55.44 142 VAL A C 1
ATOM 1035 O O . VAL A 1 142 ? -18.350 1.846 36.172 1.00 55.44 142 VAL A O 1
ATOM 1038 N N . VAL A 1 143 ? -20.006 2.944 37.192 1.00 57.72 143 VAL A N 1
ATOM 1039 C CA . VAL A 1 143 ? -20.587 3.526 35.975 1.00 57.72 143 VAL A CA 1
ATOM 1040 C C . VAL A 1 143 ? -19.692 4.618 35.387 1.00 57.72 143 VAL A C 1
ATOM 1042 O O . VAL A 1 143 ? -19.538 4.693 34.170 1.00 57.72 143 VAL A O 1
ATOM 1045 N N . SER A 1 144 ? -19.077 5.449 36.232 1.00 60.44 144 SER A N 1
ATOM 1046 C CA . SER A 1 144 ? -18.155 6.500 35.785 1.00 60.44 144 SER A CA 1
ATOM 1047 C C . SER A 1 144 ? -16.836 5.933 35.252 1.00 60.44 144 SER A C 1
ATOM 1049 O O . SER A 1 144 ? -16.333 6.421 34.242 1.00 60.44 144 SER A O 1
ATOM 1051 N N . GLY A 1 145 ? -16.319 4.859 35.863 1.00 62.59 145 GLY A N 1
ATOM 1052 C CA . GLY A 1 145 ? -15.143 4.143 35.362 1.00 62.59 145 GLY A CA 1
ATOM 1053 C C . GLY A 1 145 ? -15.374 3.535 33.976 1.00 62.59 145 GLY A C 1
ATOM 1054 O O . GLY A 1 145 ? -14.551 3.718 33.083 1.00 62.59 145 GLY A O 1
ATOM 1055 N N . SER A 1 146 ? -16.519 2.878 33.764 1.00 61.75 146 SER A N 1
ATOM 1056 C CA . SER A 1 146 ? -16.861 2.288 32.463 1.00 61.75 146 SER A CA 1
ATOM 1057 C C . SER A 1 146 ? -17.023 3.334 31.359 1.00 61.75 146 SER A C 1
ATOM 1059 O O . SER A 1 146 ? -16.506 3.134 30.266 1.00 61.75 146 SER A O 1
ATOM 1061 N N . LEU A 1 147 ? -17.684 4.466 31.630 1.00 66.31 147 LEU A N 1
ATOM 1062 C CA . LEU A 1 147 ? -17.854 5.532 30.633 1.00 66.31 147 LEU A CA 1
ATOM 1063 C C . LEU A 1 147 ? -16.524 6.154 30.198 1.00 66.31 147 LEU A C 1
ATOM 1065 O O . LEU A 1 147 ? -16.362 6.483 29.029 1.00 66.31 147 LEU A O 1
ATOM 1069 N N . LEU A 1 148 ? -15.574 6.295 31.121 1.00 65.00 148 LEU A N 1
ATOM 1070 C CA . LEU A 1 148 ? -14.262 6.855 30.821 1.00 65.00 148 LEU A CA 1
ATOM 1071 C C . LEU A 1 148 ? -13.395 5.887 30.007 1.00 65.00 148 LEU A C 1
ATOM 1073 O O . LEU A 1 148 ? -12.753 6.312 29.051 1.00 65.00 148 LEU A O 1
ATOM 1077 N N . VAL A 1 149 ? -13.430 4.588 30.328 1.00 68.00 149 VAL A N 1
ATOM 1078 C CA . VAL A 1 149 ? -12.767 3.554 29.515 1.00 68.00 149 VAL A CA 1
ATOM 1079 C C . VAL A 1 149 ? -13.355 3.532 28.107 1.00 68.00 149 VAL A C 1
ATOM 1081 O O . VAL A 1 149 ? -12.600 3.545 27.141 1.00 68.00 149 VAL A O 1
ATOM 1084 N N . VAL A 1 150 ? -14.684 3.579 27.971 1.00 64.75 150 VAL A N 1
ATOM 1085 C CA . VAL A 1 150 ? -15.308 3.638 26.645 1.00 64.75 150 VAL A CA 1
ATOM 1086 C C . VAL A 1 150 ? -14.939 4.925 25.911 1.00 64.75 150 VAL A C 1
ATOM 1088 O O . VAL A 1 150 ? -14.575 4.858 24.745 1.00 64.75 150 VAL A O 1
ATOM 1091 N N . GLY A 1 151 ? -14.988 6.084 26.569 1.00 66.94 151 GLY A N 1
ATOM 1092 C CA . GLY A 1 151 ? -14.614 7.357 25.951 1.00 66.94 151 GLY A CA 1
ATOM 1093 C C . GLY A 1 151 ? -13.174 7.356 25.432 1.00 66.94 151 GLY A C 1
ATOM 1094 O O . GLY A 1 151 ? -12.937 7.776 24.305 1.00 66.94 151 GLY A O 1
ATOM 1095 N N . ALA A 1 152 ? -12.229 6.820 26.211 1.00 70.25 152 ALA A N 1
ATOM 1096 C CA . ALA A 1 152 ? -10.832 6.690 25.800 1.00 70.25 152 ALA A CA 1
ATOM 1097 C C . ALA A 1 152 ? -10.669 5.730 24.616 1.00 70.25 152 ALA A C 1
ATOM 1099 O O . ALA A 1 152 ? -9.938 6.022 23.677 1.00 70.25 152 ALA A O 1
ATOM 1100 N N . VAL A 1 153 ? -11.383 4.608 24.641 1.00 70.31 153 VAL A N 1
ATOM 1101 C CA . VAL A 1 153 ? -11.354 3.623 23.564 1.00 70.31 153 VAL A CA 1
ATOM 1102 C C . VAL A 1 153 ? -11.949 4.201 22.278 1.00 70.31 153 VAL A C 1
ATOM 1104 O O . VAL A 1 153 ? -11.298 4.162 21.243 1.00 70.31 153 VAL A O 1
ATOM 1107 N N . VAL A 1 154 ? -13.126 4.827 22.333 1.00 68.88 154 VAL A N 1
ATOM 1108 C CA . VAL A 1 154 ? -13.728 5.497 21.170 1.00 68.88 154 VAL A CA 1
ATOM 1109 C C . VAL A 1 154 ? -12.790 6.566 20.621 1.00 68.88 154 VAL A C 1
ATOM 1111 O O . VAL A 1 154 ? -12.585 6.623 19.413 1.00 68.88 154 VAL A O 1
ATOM 1114 N N . LEU A 1 155 ? -12.174 7.375 21.484 1.00 67.12 155 LEU A N 1
ATOM 1115 C CA . LEU A 1 155 ? -11.232 8.408 21.062 1.00 67.12 155 LEU A CA 1
ATOM 1116 C C . LEU A 1 155 ? -10.003 7.817 20.359 1.00 67.12 155 LEU A C 1
ATOM 1118 O O . LEU A 1 155 ? -9.667 8.268 19.272 1.00 67.12 155 LEU A O 1
ATOM 1122 N N . VAL A 1 156 ? -9.360 6.794 20.932 1.00 70.12 156 VAL A N 1
ATOM 1123 C CA . VAL A 1 156 ? -8.182 6.148 20.328 1.00 70.12 156 VAL A CA 1
ATOM 1124 C C . VAL A 1 156 ? -8.517 5.583 18.955 1.00 70.12 156 VAL A C 1
ATOM 1126 O O . VAL A 1 156 ? -7.768 5.811 18.008 1.00 70.12 156 VAL A O 1
ATOM 1129 N N . VAL A 1 157 ? -9.649 4.891 18.821 1.00 63.81 157 VAL A N 1
ATOM 1130 C CA . VAL A 1 157 ? -9.934 4.198 17.566 1.00 63.81 157 VAL A CA 1
ATOM 1131 C C . VAL A 1 157 ? -10.652 5.074 16.524 1.00 63.81 157 VAL A C 1
ATOM 1133 O O . VAL A 1 157 ? -10.670 4.723 15.352 1.00 63.81 157 VAL A O 1
ATOM 1136 N N . THR A 1 158 ? -11.176 6.248 16.893 1.00 63.78 158 THR A N 1
ATOM 1137 C CA . THR A 1 158 ? -11.687 7.235 15.915 1.00 63.78 158 THR A CA 1
ATOM 1138 C C . THR A 1 158 ? -10.643 8.275 15.524 1.00 63.78 158 THR A C 1
ATOM 1140 O O . THR A 1 158 ? -1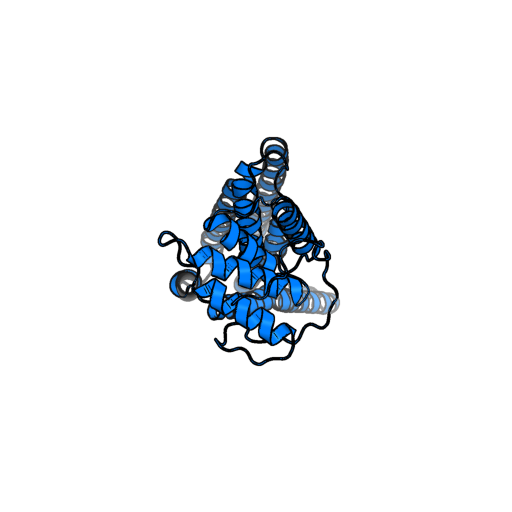0.487 8.571 14.343 1.00 63.78 158 THR A O 1
ATOM 1143 N N . VAL A 1 159 ? -9.892 8.812 16.486 1.00 70.56 159 VAL A N 1
ATOM 1144 C CA . VAL A 1 159 ? -8.891 9.858 16.230 1.00 70.56 159 VAL A CA 1
ATOM 1145 C C . VAL A 1 159 ? -7.605 9.272 15.664 1.00 70.56 159 VAL A C 1
ATOM 1147 O O . VAL A 1 159 ? -6.991 9.910 14.819 1.00 70.56 159 VAL A O 1
ATOM 1150 N N . GLY A 1 160 ? -7.214 8.061 16.076 1.00 70.94 160 GLY A N 1
ATOM 1151 C CA . GLY A 1 160 ? -6.007 7.396 15.578 1.00 70.94 160 GLY A CA 1
ATOM 1152 C C . GLY A 1 160 ? -5.975 7.274 14.048 1.00 70.94 160 GLY A C 1
ATOM 1153 O O . GLY A 1 160 ? -5.042 7.794 13.441 1.00 70.94 160 GLY A O 1
ATOM 1154 N N . PRO A 1 161 ? -6.998 6.681 13.402 1.00 68.50 161 PRO A N 1
ATOM 1155 C CA . PRO A 1 161 ? -7.053 6.576 11.943 1.00 68.50 161 PRO A CA 1
ATOM 1156 C C . PRO A 1 161 ? -7.134 7.931 11.230 1.00 68.50 161 PRO A C 1
ATOM 1158 O O . PRO A 1 161 ? -6.456 8.138 10.230 1.00 68.50 161 PRO A O 1
ATOM 1161 N N . LEU A 1 162 ? -7.922 8.8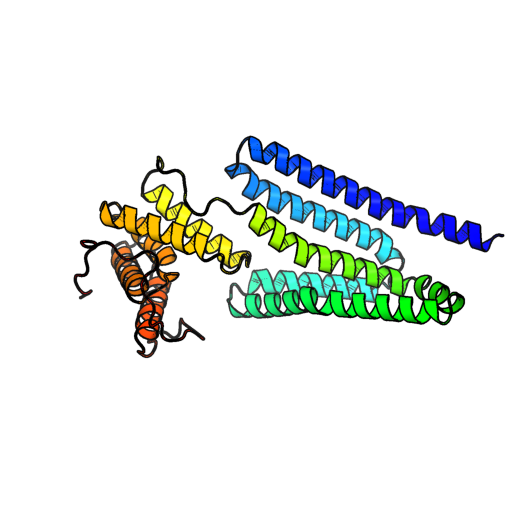79 11.753 1.00 68.19 162 LEU A N 1
ATOM 1162 C CA . LEU A 1 162 ? -8.016 10.224 11.171 1.00 68.19 162 LEU A CA 1
ATOM 1163 C C . LEU A 1 162 ? -6.673 10.956 11.216 1.00 68.19 162 LEU A C 1
ATOM 1165 O O . LEU A 1 162 ? -6.309 11.634 10.258 1.00 68.19 162 LEU A O 1
ATOM 1169 N N . LEU A 1 163 ? -5.930 10.800 12.313 1.00 70.00 163 LEU A N 1
ATOM 1170 C CA . LEU A 1 163 ? -4.595 11.361 12.437 1.00 70.00 163 LEU A CA 1
ATOM 1171 C C . LEU A 1 163 ? -3.615 10.644 11.508 1.00 70.00 163 LEU A C 1
ATOM 1173 O O . LEU A 1 163 ? -2.870 11.329 10.825 1.00 70.00 163 LEU A O 1
ATOM 1177 N N . ALA A 1 164 ? -3.669 9.311 11.413 1.00 70.38 164 ALA A N 1
ATOM 1178 C CA . ALA A 1 164 ? -2.833 8.539 10.493 1.00 70.38 164 ALA A CA 1
ATOM 1179 C C . ALA A 1 164 ? -3.014 8.990 9.035 1.00 70.38 164 ALA A C 1
ATOM 1181 O O . ALA A 1 164 ? -2.026 9.173 8.334 1.00 70.38 164 ALA A O 1
ATOM 1182 N N . ILE A 1 165 ? -4.254 9.257 8.608 1.00 69.88 165 ILE A N 1
ATOM 1183 C CA . ILE A 1 165 ? -4.553 9.826 7.285 1.00 69.88 165 ILE A CA 1
ATOM 1184 C C . ILE A 1 165 ? -3.989 11.250 7.164 1.00 69.88 165 ILE A C 1
ATOM 1186 O O . ILE A 1 165 ? -3.342 11.576 6.174 1.00 69.88 165 ILE A O 1
ATOM 1190 N N . ALA A 1 166 ? -4.207 12.102 8.170 1.00 75.31 166 ALA A N 1
ATOM 1191 C CA . ALA A 1 166 ? -3.751 13.494 8.147 1.00 75.31 166 ALA A CA 1
ATOM 1192 C C . ALA A 1 166 ? -2.219 13.642 8.194 1.00 75.31 166 ALA A C 1
ATOM 1194 O O . ALA A 1 166 ? -1.688 14.651 7.735 1.00 75.31 166 ALA A O 1
ATOM 1195 N N . THR A 1 167 ? -1.513 12.659 8.755 1.00 78.88 167 THR A N 1
ATOM 1196 C CA . THR A 1 167 ? -0.048 12.626 8.857 1.00 78.88 167 THR A CA 1
ATOM 1197 C C . THR A 1 167 ? 0.594 11.651 7.877 1.00 78.88 167 THR A C 1
ATOM 1199 O O . THR A 1 167 ? 1.793 11.396 7.987 1.00 78.88 167 THR A O 1
ATOM 1202 N N . ALA A 1 168 ? -0.178 11.072 6.952 1.00 80.94 168 ALA A N 1
ATOM 1203 C CA . ALA A 1 168 ? 0.357 10.157 5.959 1.00 80.94 168 ALA A CA 1
ATOM 1204 C C . ALA A 1 168 ? 1.394 10.889 5.104 1.00 80.94 168 ALA A C 1
ATOM 1206 O O . ALA A 1 168 ? 1.162 12.007 4.633 1.00 80.94 168 ALA A O 1
ATOM 1207 N N . SER A 1 169 ? 2.546 10.255 4.887 1.00 88.50 169 SER A N 1
ATOM 1208 C CA . SER A 1 169 ? 3.543 10.788 3.964 1.00 88.50 169 SER A CA 1
ATOM 1209 C C . SER A 1 169 ? 2.938 10.933 2.560 1.00 88.50 169 SER A C 1
ATOM 1211 O O . SER A 1 169 ? 2.003 10.191 2.221 1.00 88.50 169 SER A O 1
ATOM 1213 N N . PRO A 1 170 ? 3.420 11.883 1.737 1.00 92.19 170 PRO A N 1
ATOM 1214 C CA . PRO A 1 170 ? 2.996 12.000 0.345 1.00 92.19 170 PRO A CA 1
ATOM 1215 C C . PRO A 1 170 ? 3.036 10.646 -0.370 1.00 92.19 170 PRO A C 1
ATOM 1217 O O . PRO A 1 170 ? 3.908 9.828 -0.107 1.00 92.19 170 PRO A O 1
ATOM 1220 N N . ALA A 1 171 ? 2.082 10.386 -1.263 1.00 93.50 171 ALA A N 1
ATOM 1221 C CA . ALA A 1 171 ? 2.049 9.107 -1.976 1.00 93.50 171 ALA A CA 1
ATOM 1222 C C . ALA A 1 171 ? 3.233 8.947 -2.940 1.00 93.50 171 ALA A C 1
ATOM 1224 O O . ALA A 1 171 ? 3.647 7.831 -3.217 1.00 93.50 171 ALA A O 1
ATOM 1225 N N . VAL A 1 172 ? 3.763 10.062 -3.451 1.00 97.00 172 VAL A N 1
ATOM 1226 C CA . VAL A 1 172 ? 4.844 10.103 -4.438 1.00 97.00 172 VAL A CA 1
ATOM 1227 C C . VAL A 1 172 ? 6.004 10.919 -3.858 1.00 97.00 172 VAL A C 1
ATOM 1229 O O . VAL A 1 172 ? 5.754 11.993 -3.298 1.00 97.00 172 VAL A O 1
ATOM 1232 N N . PRO A 1 173 ? 7.251 10.431 -3.969 1.00 96.88 173 PRO A N 1
ATOM 1233 C CA . PRO A 1 173 ? 8.427 11.139 -3.480 1.00 96.88 173 PRO A CA 1
ATOM 1234 C C . PRO A 1 173 ? 8.778 12.343 -4.374 1.00 96.88 173 PRO A C 1
ATOM 1236 O O . PRO A 1 173 ? 8.253 12.476 -5.485 1.00 96.88 173 PRO A O 1
ATOM 1239 N N . PRO A 1 174 ? 9.686 13.226 -3.922 1.00 96.81 174 PRO A N 1
ATOM 1240 C CA . PRO A 1 174 ? 10.282 14.253 -4.770 1.00 96.81 174 PRO A CA 1
ATOM 1241 C C . PRO A 1 174 ? 10.890 13.672 -6.058 1.00 96.81 174 PRO A C 1
ATOM 1243 O O . PRO A 1 174 ? 11.507 12.607 -6.059 1.00 96.81 174 PRO A O 1
ATOM 1246 N N . ALA A 1 175 ? 10.707 14.377 -7.176 1.00 94.44 175 ALA A N 1
ATOM 1247 C CA . ALA A 1 175 ? 11.108 13.886 -8.495 1.00 94.44 175 ALA A CA 1
ATOM 1248 C C . ALA A 1 175 ? 12.632 13.865 -8.718 1.00 94.44 175 ALA A C 1
ATOM 1250 O O . ALA A 1 175 ? 13.087 13.174 -9.628 1.00 94.44 175 ALA A O 1
ATOM 1251 N N . ASP A 1 176 ? 13.392 14.615 -7.918 1.00 96.06 176 ASP A N 1
ATOM 1252 C CA . ASP A 1 176 ? 14.853 14.750 -7.962 1.00 96.06 176 ASP A CA 1
ATOM 1253 C C . ASP A 1 176 ? 15.607 13.602 -7.272 1.00 96.06 176 ASP A C 1
ATOM 1255 O O . ASP A 1 176 ? 16.825 13.507 -7.411 1.00 96.06 176 ASP A O 1
ATOM 1259 N N . TRP A 1 177 ? 14.900 12.714 -6.569 1.00 97.81 177 TRP A N 1
ATOM 1260 C CA . TRP A 1 177 ? 15.472 11.481 -6.022 1.00 97.81 177 TRP A CA 1
ATOM 1261 C C . TRP A 1 177 ? 15.877 10.514 -7.139 1.00 97.81 177 TRP A C 1
ATOM 1263 O O . TRP A 1 177 ? 15.305 10.536 -8.235 1.00 97.81 177 TRP A O 1
ATOM 1273 N N . SER A 1 178 ? 16.831 9.622 -6.872 1.00 98.12 178 SER A N 1
ATOM 1274 C CA . SER A 1 178 ? 17.180 8.570 -7.834 1.00 98.12 178 SER A CA 1
ATOM 1275 C C . SER A 1 178 ? 16.001 7.609 -8.074 1.00 98.12 178 SER A C 1
ATOM 1277 O O . SER A 1 178 ? 15.146 7.461 -7.198 1.00 98.12 178 SER A O 1
ATOM 1279 N N . PRO A 1 179 ? 15.908 6.947 -9.244 1.00 98.12 179 PRO A N 1
ATOM 1280 C CA . PRO A 1 179 ? 14.845 5.976 -9.515 1.00 98.12 179 PRO A CA 1
ATOM 1281 C C . PRO A 1 179 ? 14.692 4.888 -8.441 1.00 98.12 179 PRO A C 1
ATOM 1283 O O . PRO A 1 179 ? 13.566 4.660 -8.001 1.00 98.12 179 PRO A O 1
ATOM 1286 N N . GLU A 1 180 ? 15.792 4.291 -7.960 1.00 97.44 180 GLU A N 1
ATOM 1287 C CA . GLU A 1 180 ? 15.778 3.350 -6.826 1.00 97.44 180 GLU A CA 1
ATOM 1288 C C . GLU A 1 180 ? 15.134 3.948 -5.572 1.00 97.44 180 GLU A C 1
ATOM 1290 O O . GLU A 1 180 ? 14.223 3.353 -5.003 1.00 97.44 180 GLU A O 1
ATOM 1295 N N . GLU A 1 181 ? 15.585 5.132 -5.138 1.00 98.12 181 GLU A N 1
ATOM 1296 C CA . GLU A 1 181 ? 15.052 5.787 -3.935 1.00 98.12 181 GLU A CA 1
ATOM 1297 C C . GLU A 1 181 ? 13.559 6.078 -4.079 1.00 98.12 181 GLU A C 1
ATOM 1299 O O . GLU A 1 181 ? 12.799 5.973 -3.114 1.00 98.12 181 GLU A O 1
ATOM 1304 N N . GLN A 1 182 ? 13.124 6.426 -5.292 1.00 98.56 182 GLN A N 1
ATOM 1305 C CA . GLN A 1 182 ? 11.715 6.646 -5.562 1.00 98.56 182 GLN A CA 1
ATOM 1306 C C . GLN A 1 182 ? 10.913 5.349 -5.459 1.00 98.56 182 GLN A C 1
ATOM 1308 O O . GLN A 1 182 ? 9.872 5.348 -4.811 1.00 98.56 182 GLN A O 1
ATOM 1313 N N . LEU A 1 183 ? 11.378 4.249 -6.051 1.00 98.56 183 LEU A N 1
ATOM 1314 C CA . LEU A 1 183 ? 10.677 2.963 -6.012 1.00 98.56 183 LEU A CA 1
ATOM 1315 C C . LEU A 1 183 ? 10.585 2.400 -4.592 1.00 98.56 183 LEU A C 1
ATOM 1317 O O . LEU A 1 183 ? 9.483 2.058 -4.160 1.00 98.56 183 LEU A O 1
ATOM 1321 N N . ALA A 1 184 ? 11.681 2.435 -3.834 1.00 98.12 184 ALA A N 1
ATOM 1322 C CA . ALA A 1 184 ? 11.695 2.020 -2.433 1.00 98.12 184 ALA A CA 1
ATOM 1323 C C . ALA A 1 184 ? 10.732 2.862 -1.571 1.00 98.12 184 ALA A C 1
ATOM 1325 O O . ALA A 1 184 ? 10.043 2.358 -0.682 1.00 98.12 184 ALA A O 1
ATOM 1326 N N . TYR A 1 185 ? 10.625 4.168 -1.839 1.00 98.06 185 TYR A N 1
ATOM 1327 C CA . TYR A 1 185 ? 9.650 5.025 -1.161 1.00 98.06 185 TYR A CA 1
ATOM 1328 C C . TYR A 1 185 ? 8.199 4.691 -1.539 1.00 98.06 185 TYR A C 1
ATOM 1330 O O . TYR A 1 185 ? 7.306 4.680 -0.687 1.00 98.06 185 TYR A O 1
ATOM 1338 N N . LEU A 1 186 ? 7.938 4.446 -2.824 1.00 98.00 186 LEU A N 1
ATOM 1339 C CA . LEU A 1 186 ? 6.603 4.107 -3.313 1.00 98.00 186 LEU A CA 1
ATOM 1340 C C . LEU A 1 186 ? 6.121 2.782 -2.704 1.00 98.00 186 LEU A C 1
ATOM 1342 O O . LEU A 1 186 ? 4.984 2.723 -2.240 1.00 98.00 186 LEU A O 1
ATOM 1346 N N . GLU A 1 187 ? 6.989 1.769 -2.655 1.00 97.56 187 GLU A N 1
ATOM 1347 C CA . GLU A 1 187 ? 6.731 0.477 -2.009 1.00 97.56 187 GLU A CA 1
ATOM 1348 C C . GLU A 1 187 ? 6.468 0.648 -0.510 1.00 97.56 187 GLU A C 1
ATOM 1350 O O . GLU A 1 187 ? 5.391 0.294 -0.025 1.00 97.56 187 GLU A O 1
ATOM 1355 N N . SER A 1 188 ? 7.391 1.285 0.211 1.00 95.69 188 SER A N 1
ATOM 1356 C CA . SER A 1 188 ? 7.298 1.374 1.671 1.00 95.69 188 SER A CA 1
ATOM 1357 C C . SER A 1 188 ? 6.083 2.174 2.134 1.00 95.69 188 SER A C 1
ATOM 1359 O O . SER A 1 188 ? 5.432 1.814 3.117 1.00 95.69 188 SER A O 1
ATOM 1361 N N . THR A 1 189 ? 5.719 3.243 1.417 1.00 94.00 189 THR A N 1
ATOM 1362 C CA . THR A 1 189 ? 4.505 4.005 1.734 1.00 94.00 189 THR A CA 1
ATOM 1363 C C . THR A 1 189 ? 3.222 3.285 1.317 1.00 94.00 189 THR A C 1
ATOM 1365 O O . THR A 1 189 ? 2.203 3.470 1.982 1.00 94.00 189 THR A O 1
ATOM 1368 N N . ASP A 1 190 ? 3.238 2.465 0.260 1.00 94.44 190 ASP A N 1
ATOM 1369 C CA . ASP A 1 190 ? 2.111 1.588 -0.088 1.00 94.44 190 ASP A CA 1
ATOM 1370 C C . ASP A 1 190 ? 1.869 0.545 1.013 1.00 94.44 190 ASP A C 1
ATOM 1372 O O . ASP A 1 190 ? 0.739 0.397 1.484 1.00 94.44 190 ASP A O 1
ATOM 1376 N N . GLN A 1 191 ? 2.924 -0.115 1.495 1.00 91.94 191 GLN A N 1
ATOM 1377 C CA . GLN A 1 191 ? 2.812 -1.088 2.584 1.00 91.94 191 GLN A CA 1
ATOM 1378 C C . GLN A 1 191 ? 2.400 -0.428 3.907 1.00 91.94 191 GLN A C 1
ATOM 1380 O O . GLN A 1 191 ? 1.503 -0.925 4.590 1.00 91.94 191 GLN A O 1
ATOM 1385 N N . ALA A 1 192 ? 2.949 0.744 4.240 1.00 88.25 192 ALA A N 1
ATOM 1386 C CA . ALA A 1 192 ? 2.566 1.474 5.450 1.00 88.25 192 ALA A CA 1
ATOM 1387 C C . ALA A 1 192 ? 1.076 1.876 5.465 1.00 88.25 192 ALA A C 1
ATOM 1389 O O . ALA A 1 192 ? 0.409 1.774 6.503 1.00 88.25 192 ALA A O 1
ATOM 1390 N N . ASP A 1 193 ? 0.518 2.292 4.322 1.00 86.88 193 ASP A N 1
ATOM 1391 C CA . ASP A 1 193 ? -0.914 2.603 4.208 1.00 86.88 193 ASP A CA 1
ATOM 1392 C C . ASP A 1 193 ? -1.781 1.355 4.502 1.00 86.88 193 ASP A C 1
ATOM 1394 O O . ASP A 1 193 ? -2.855 1.456 5.109 1.00 86.88 193 ASP A O 1
ATOM 1398 N N . ARG A 1 194 ? -1.296 0.160 4.135 1.00 85.38 194 ARG A N 1
ATOM 1399 C CA . ARG A 1 194 ? -1.973 -1.130 4.367 1.00 85.38 194 ARG A CA 1
ATOM 1400 C C . ARG A 1 194 ? -1.889 -1.577 5.821 1.00 85.38 194 ARG A C 1
ATOM 1402 O O . ARG A 1 194 ? -2.899 -1.989 6.389 1.00 85.38 194 ARG A O 1
ATOM 1409 N N . GLU A 1 195 ? -0.722 -1.452 6.447 1.00 81.69 195 GLU A N 1
ATOM 1410 C CA . GLU A 1 195 ? -0.503 -1.839 7.848 1.00 81.69 195 GLU A CA 1
ATOM 1411 C C . GLU A 1 195 ? -1.285 -0.972 8.840 1.00 81.69 195 GLU A C 1
ATOM 1413 O O . GLU A 1 195 ? -1.783 -1.453 9.865 1.00 81.69 195 GLU A O 1
ATOM 1418 N N . THR A 1 196 ? -1.395 0.324 8.545 1.00 71.88 196 THR A N 1
ATOM 1419 C CA . THR A 1 196 ? -2.096 1.291 9.403 1.00 71.88 196 THR A CA 1
ATOM 1420 C C . THR A 1 196 ? -3.611 1.227 9.255 1.00 71.88 196 THR A C 1
ATOM 1422 O O . THR A 1 196 ? -4.338 1.845 10.037 1.00 71.88 196 THR A O 1
ATOM 1425 N N . GLY A 1 197 ? -4.105 0.469 8.276 1.00 60.88 197 GLY A N 1
ATOM 1426 C CA . GLY A 1 197 ? -5.518 0.432 7.958 1.00 60.88 197 GLY A CA 1
ATOM 1427 C C . GLY A 1 197 ? -6.040 1.792 7.499 1.00 60.88 197 GLY A C 1
ATOM 1428 O O . GLY A 1 197 ? -7.238 2.047 7.641 1.00 60.88 197 GLY A O 1
ATOM 1429 N N . ALA A 1 198 ? -5.181 2.636 6.905 1.00 60.22 198 ALA A N 1
ATOM 1430 C CA . ALA A 1 198 ? -5.569 3.802 6.105 1.00 60.22 198 ALA A CA 1
ATOM 1431 C C . ALA A 1 198 ? -6.234 3.347 4.787 1.00 60.22 198 ALA A C 1
ATOM 1433 O O . ALA A 1 198 ? -5.939 3.839 3.701 1.00 60.22 198 ALA A O 1
ATOM 1434 N N . PHE A 1 199 ? -7.116 2.348 4.912 1.00 52.03 199 PHE A N 1
ATOM 1435 C CA . PHE A 1 199 ? -7.685 1.524 3.871 1.00 52.03 199 PHE A CA 1
ATOM 1436 C C . PHE A 1 199 ? -8.217 2.420 2.752 1.00 52.03 199 PHE A C 1
ATOM 1438 O O . PHE A 1 199 ? -9.285 3.020 2.858 1.00 52.03 199 PHE A O 1
ATOM 1445 N N . VAL A 1 200 ? -7.496 2.373 1.633 1.00 58.03 200 VAL A N 1
ATOM 1446 C CA . VAL A 1 200 ? -8.031 2.577 0.286 1.00 58.03 200 VAL A CA 1
ATOM 1447 C C . VAL A 1 200 ? -8.361 4.030 -0.058 1.00 58.03 200 VAL A C 1
ATOM 1449 O O . VAL A 1 200 ? -9.405 4.322 -0.648 1.00 58.03 200 VAL A O 1
ATOM 1452 N N . ASP A 1 201 ? -7.434 4.951 0.196 1.00 78.44 201 ASP A N 1
ATOM 1453 C CA . ASP A 1 201 ? -7.374 6.126 -0.673 1.00 78.44 201 ASP A CA 1
ATOM 1454 C C . ASP A 1 201 ? -6.817 5.707 -2.044 1.00 78.44 201 ASP A C 1
ATOM 1456 O O . ASP A 1 201 ? -5.613 5.729 -2.296 1.00 78.44 201 ASP A O 1
ATOM 1460 N N . ARG A 1 202 ? -7.727 5.333 -2.955 1.00 86.06 202 ARG A N 1
ATOM 1461 C CA . ARG A 1 202 ? -7.380 4.934 -4.330 1.00 86.06 202 ARG A CA 1
ATOM 1462 C C . ARG A 1 202 ? -6.606 6.009 -5.088 1.00 86.06 202 ARG A C 1
ATOM 1464 O O . ARG A 1 202 ? -5.946 5.679 -6.072 1.00 86.06 202 ARG A O 1
ATOM 1471 N N . SER A 1 203 ? -6.702 7.279 -4.686 1.00 90.94 203 SER A N 1
ATOM 1472 C CA . SER A 1 203 ? -5.947 8.349 -5.337 1.00 90.94 203 SER A CA 1
ATOM 1473 C C . SER A 1 203 ? -4.444 8.216 -5.078 1.00 90.94 203 SER A C 1
ATOM 1475 O O . SER A 1 203 ? -3.654 8.471 -5.985 1.00 90.94 203 SER A O 1
ATOM 1477 N N . ARG A 1 204 ? -4.049 7.716 -3.898 1.00 93.06 204 ARG A N 1
ATOM 1478 C CA . ARG A 1 204 ? -2.647 7.443 -3.552 1.00 93.06 204 ARG A CA 1
ATOM 1479 C C . ARG A 1 204 ? -2.096 6.285 -4.372 1.00 93.06 204 ARG A C 1
ATOM 1481 O O . ARG A 1 204 ? -1.061 6.452 -5.008 1.00 93.06 204 ARG A O 1
ATOM 1488 N N . ASP A 1 205 ? -2.825 5.169 -4.442 1.00 94.06 205 ASP A N 1
ATOM 1489 C CA . ASP A 1 205 ? -2.447 4.021 -5.281 1.00 94.06 205 ASP A CA 1
ATOM 1490 C C . ASP A 1 205 ? -2.295 4.449 -6.746 1.00 94.06 205 ASP A C 1
ATOM 1492 O O . ASP A 1 205 ? -1.289 4.152 -7.386 1.00 94.06 205 ASP A O 1
ATOM 1496 N N . THR A 1 206 ? -3.249 5.234 -7.257 1.00 95.50 206 THR A N 1
ATOM 1497 C CA . THR A 1 206 ? -3.205 5.770 -8.627 1.00 95.50 206 THR A CA 1
ATOM 1498 C C . THR A 1 206 ? -1.946 6.606 -8.862 1.00 95.50 206 THR A C 1
ATOM 1500 O O . THR A 1 206 ? -1.256 6.386 -9.855 1.00 95.50 206 THR A O 1
ATOM 1503 N N . ALA A 1 207 ? -1.613 7.520 -7.944 1.00 96.88 207 ALA A N 1
ATOM 1504 C CA . ALA A 1 207 ? -0.430 8.371 -8.055 1.00 96.88 207 ALA A CA 1
ATOM 1505 C C . ALA A 1 207 ? 0.878 7.562 -8.011 1.00 96.88 207 ALA A C 1
ATOM 1507 O O . ALA A 1 207 ? 1.812 7.841 -8.766 1.00 96.88 207 ALA A O 1
ATOM 1508 N N . ARG A 1 208 ? 0.942 6.522 -7.169 1.00 97.75 208 ARG A N 1
ATOM 1509 C CA . ARG A 1 208 ? 2.100 5.620 -7.110 1.00 97.75 208 ARG A CA 1
ATOM 1510 C C . ARG A 1 208 ? 2.270 4.833 -8.398 1.00 97.75 208 ARG A C 1
ATOM 1512 O O . ARG A 1 208 ? 3.365 4.805 -8.952 1.00 97.75 208 ARG A O 1
ATOM 1519 N N . ILE A 1 209 ? 1.190 4.235 -8.898 1.00 98.06 209 ILE A N 1
ATOM 1520 C CA . ILE A 1 209 ? 1.204 3.473 -10.150 1.00 98.06 209 ILE A CA 1
ATOM 1521 C C . ILE A 1 209 ? 1.609 4.378 -11.314 1.00 98.06 209 ILE A C 1
ATOM 1523 O O . ILE A 1 209 ? 2.443 3.987 -12.124 1.00 98.06 209 ILE A O 1
ATOM 1527 N N . GLU A 1 210 ? 1.079 5.601 -11.384 1.00 98.06 210 GLU A N 1
ATOM 1528 C CA . GLU A 1 210 ? 1.475 6.581 -12.400 1.00 98.06 210 GLU A CA 1
ATOM 1529 C C . GLU A 1 210 ? 2.977 6.855 -12.352 1.00 98.06 210 GLU A C 1
ATOM 1531 O O . GLU A 1 210 ? 3.642 6.861 -13.394 1.00 98.06 210 GLU A O 1
ATOM 1536 N N . ARG A 1 211 ? 3.542 6.995 -11.146 1.00 98.38 211 ARG A N 1
ATOM 1537 C CA . ARG A 1 211 ? 4.982 7.186 -11.002 1.00 98.38 211 ARG A CA 1
ATOM 1538 C C . ARG A 1 211 ? 5.783 5.955 -11.426 1.00 98.38 211 ARG A C 1
ATOM 1540 O O . ARG A 1 211 ? 6.744 6.117 -12.176 1.00 98.38 211 ARG A O 1
ATOM 1547 N N . VAL A 1 212 ? 5.377 4.750 -11.021 1.00 98.38 212 VAL A N 1
ATOM 1548 C CA . VAL A 1 212 ? 6.030 3.495 -11.439 1.00 98.38 212 VAL A CA 1
ATOM 1549 C C . VAL A 1 212 ? 6.004 3.347 -12.958 1.00 98.38 212 VAL A C 1
ATOM 1551 O O . VAL A 1 212 ? 7.040 3.096 -13.564 1.00 98.38 212 VAL A O 1
ATOM 1554 N N . LEU A 1 213 ? 4.858 3.573 -13.604 1.00 98.00 213 LEU A N 1
ATOM 1555 C CA . LEU A 1 213 ? 4.738 3.492 -15.062 1.00 98.00 213 LEU A CA 1
ATOM 1556 C C . LEU A 1 213 ? 5.578 4.562 -15.773 1.00 98.00 213 LEU A C 1
ATOM 1558 O O . LEU A 1 213 ? 6.144 4.300 -16.833 1.00 98.00 213 LEU A O 1
ATOM 1562 N N . SER A 1 214 ? 5.700 5.759 -15.191 1.00 97.38 214 SER A N 1
ATOM 1563 C CA . SER A 1 214 ? 6.598 6.798 -15.698 1.00 97.38 214 SER A CA 1
ATOM 1564 C C . SER A 1 214 ? 8.069 6.372 -15.630 1.00 97.38 214 SER A C 1
ATOM 1566 O O . SER A 1 214 ? 8.793 6.609 -16.597 1.00 97.38 214 SER A O 1
ATOM 1568 N N . LEU A 1 215 ? 8.507 5.748 -14.531 1.00 97.50 215 LEU A N 1
ATOM 1569 C CA . LEU A 1 215 ? 9.871 5.223 -14.375 1.00 97.50 215 LEU A CA 1
ATOM 1570 C C . LEU A 1 215 ? 10.125 4.035 -15.314 1.00 97.50 215 LEU A C 1
ATOM 1572 O O . LEU A 1 215 ? 11.157 3.985 -15.981 1.00 97.50 215 LEU A O 1
ATOM 1576 N N . ALA A 1 216 ? 9.147 3.138 -15.447 1.00 97.19 216 ALA A N 1
ATOM 1577 C CA . ALA A 1 216 ? 9.181 2.012 -16.375 1.00 97.19 216 ALA A CA 1
ATOM 1578 C C . ALA A 1 216 ? 9.349 2.478 -17.827 1.00 97.19 216 ALA A C 1
ATOM 1580 O O . ALA A 1 216 ? 10.223 1.991 -18.539 1.00 97.19 216 ALA A O 1
ATOM 1581 N N . ARG A 1 217 ? 8.568 3.478 -18.256 1.00 96.06 217 ARG A N 1
ATOM 1582 C CA . ARG A 1 217 ? 8.673 4.069 -19.600 1.00 96.06 217 ARG A CA 1
ATOM 1583 C C . ARG A 1 217 ? 10.041 4.705 -19.861 1.00 96.06 217 ARG A C 1
ATOM 1585 O O . ARG A 1 217 ? 10.480 4.745 -21.006 1.00 96.06 217 ARG A O 1
ATOM 1592 N N . ALA A 1 218 ? 10.696 5.214 -18.821 1.00 95.88 218 ALA A N 1
ATOM 1593 C CA . ALA A 1 218 ? 12.041 5.774 -18.909 1.00 95.88 218 ALA A CA 1
ATOM 1594 C C . ALA A 1 218 ? 13.153 4.705 -18.898 1.00 95.88 218 ALA A C 1
ATOM 1596 O O . ALA A 1 218 ? 14.321 5.067 -19.006 1.00 95.88 218 ALA A O 1
ATOM 1597 N N . GLY A 1 219 ? 12.815 3.416 -18.760 1.00 95.81 219 GLY A N 1
ATOM 1598 C CA . GLY A 1 219 ? 13.792 2.333 -18.635 1.00 95.81 219 GLY A CA 1
ATOM 1599 C C . GLY A 1 219 ? 14.541 2.335 -17.300 1.00 95.81 219 GLY A C 1
ATOM 1600 O O . GLY A 1 219 ? 15.621 1.768 -17.217 1.00 95.81 219 GLY A O 1
ATOM 1601 N N . ALA A 1 220 ? 13.989 2.977 -16.266 1.00 97.12 220 ALA A N 1
ATOM 1602 C CA . ALA A 1 220 ? 14.666 3.222 -14.991 1.00 97.12 220 ALA A CA 1
ATOM 1603 C C . ALA A 1 220 ? 14.395 2.148 -13.915 1.00 97.12 220 ALA A C 1
ATOM 1605 O O . ALA A 1 220 ? 14.570 2.413 -12.731 1.00 97.12 220 ALA A O 1
ATOM 1606 N N . ILE A 1 221 ? 13.891 0.974 -14.312 1.00 97.19 221 ILE A N 1
ATOM 1607 C CA . ILE A 1 221 ? 13.583 -0.161 -13.423 1.00 97.19 221 ILE A CA 1
ATOM 1608 C C . ILE A 1 221 ? 14.441 -1.352 -13.864 1.00 97.19 221 ILE A C 1
ATOM 1610 O O . ILE A 1 221 ? 13.951 -2.300 -14.483 1.00 97.19 221 ILE A O 1
ATOM 1614 N N . ASP A 1 222 ? 15.745 -1.250 -13.631 1.00 95.62 222 ASP A N 1
ATOM 1615 C CA . ASP A 1 222 ? 16.762 -2.154 -14.174 1.00 95.62 222 ASP A CA 1
ATOM 1616 C C . ASP A 1 222 ? 17.476 -3.002 -13.112 1.00 95.62 222 ASP A C 1
ATOM 1618 O O . ASP A 1 222 ? 18.079 -4.017 -13.466 1.00 95.62 222 ASP A O 1
ATOM 1622 N N . THR A 1 223 ? 17.353 -2.674 -11.823 1.00 96.38 223 THR A N 1
ATOM 1623 C CA . THR A 1 223 ? 17.878 -3.520 -10.744 1.00 96.38 223 THR A CA 1
ATOM 1624 C C . THR A 1 223 ? 16.835 -4.499 -10.190 1.00 96.38 223 THR A C 1
ATOM 1626 O O . THR A 1 223 ? 15.635 -4.210 -10.192 1.00 96.38 223 THR A O 1
ATOM 1629 N N . PRO A 1 224 ? 17.267 -5.657 -9.654 1.00 97.50 224 PRO A N 1
ATOM 1630 C CA . PRO A 1 224 ? 16.371 -6.635 -9.035 1.00 97.50 224 PRO A CA 1
ATOM 1631 C C . PRO A 1 224 ? 15.493 -6.053 -7.916 1.00 97.50 224 PRO A C 1
ATOM 1633 O O . PRO A 1 224 ? 14.305 -6.363 -7.838 1.00 97.50 224 PRO A O 1
ATOM 1636 N N . GLN A 1 225 ? 16.050 -5.176 -7.072 1.00 98.00 225 GLN A N 1
ATOM 1637 C CA . GLN A 1 225 ? 15.293 -4.530 -5.996 1.00 98.00 225 GLN A CA 1
ATOM 1638 C C . GLN A 1 225 ? 14.260 -3.543 -6.556 1.00 98.00 225 GLN A C 1
ATOM 1640 O O . GLN A 1 225 ? 13.093 -3.622 -6.186 1.00 98.00 225 GLN A O 1
ATOM 1645 N N . ALA A 1 226 ? 14.649 -2.685 -7.507 1.00 98.06 226 ALA A N 1
ATOM 1646 C CA . ALA A 1 226 ? 13.734 -1.755 -8.171 1.00 98.06 226 ALA A CA 1
ATOM 1647 C C . ALA A 1 226 ? 12.558 -2.482 -8.846 1.00 98.06 226 ALA A C 1
ATOM 1649 O O . ALA A 1 226 ? 11.415 -2.021 -8.801 1.00 98.06 226 ALA A O 1
ATOM 1650 N N . GLN A 1 227 ? 12.824 -3.641 -9.456 1.00 98.00 227 GLN A N 1
ATOM 1651 C CA . GLN A 1 227 ? 11.797 -4.499 -10.041 1.00 98.00 227 GLN A CA 1
ATOM 1652 C C . GLN A 1 227 ? 10.848 -5.046 -8.972 1.00 98.00 227 GLN A C 1
ATOM 1654 O O . GLN A 1 227 ? 9.632 -4.982 -9.150 1.00 98.00 227 GLN A O 1
ATOM 1659 N N . LEU A 1 228 ? 11.370 -5.545 -7.850 1.00 98.38 228 LEU A N 1
ATOM 1660 C CA . LEU A 1 228 ? 10.526 -6.029 -6.761 1.00 98.38 228 LEU A CA 1
ATOM 1661 C C . LEU A 1 228 ? 9.645 -4.907 -6.193 1.00 98.38 228 LEU A C 1
ATOM 1663 O O . LEU A 1 228 ? 8.433 -5.085 -6.094 1.00 98.38 228 LEU A O 1
ATOM 1667 N N . ASP A 1 229 ? 10.220 -3.740 -5.916 1.00 98.50 229 ASP A N 1
ATOM 1668 C CA . ASP A 1 229 ? 9.494 -2.581 -5.389 1.00 98.50 229 ASP A CA 1
ATOM 1669 C C . ASP A 1 229 ? 8.375 -2.139 -6.349 1.00 98.50 229 ASP A C 1
ATOM 1671 O O . ASP A 1 229 ? 7.222 -1.940 -5.952 1.00 98.50 229 ASP A O 1
ATOM 1675 N N . ALA A 1 230 ? 8.673 -2.071 -7.652 1.00 98.56 230 ALA A N 1
ATOM 1676 C CA . ALA A 1 230 ? 7.681 -1.790 -8.687 1.00 98.56 230 ALA A CA 1
ATOM 1677 C C . ALA A 1 230 ? 6.566 -2.848 -8.728 1.00 98.56 230 ALA A C 1
ATOM 1679 O O . ALA A 1 230 ? 5.389 -2.504 -8.882 1.00 98.56 230 ALA A O 1
ATOM 1680 N N . ALA A 1 231 ? 6.916 -4.130 -8.580 1.00 98.38 231 ALA A N 1
ATOM 1681 C CA . ALA A 1 231 ? 5.960 -5.229 -8.564 1.00 98.38 231 ALA A CA 1
ATOM 1682 C C . ALA A 1 231 ? 4.975 -5.114 -7.397 1.00 98.38 231 ALA A C 1
ATOM 1684 O O . ALA A 1 231 ? 3.774 -5.308 -7.600 1.00 98.38 231 ALA A O 1
ATOM 1685 N N . VAL A 1 232 ? 5.454 -4.753 -6.204 1.00 98.19 232 VAL A N 1
ATOM 1686 C CA . VAL A 1 232 ? 4.606 -4.557 -5.019 1.00 98.19 232 VAL A CA 1
ATOM 1687 C C . VAL A 1 232 ? 3.578 -3.455 -5.261 1.00 98.19 232 VAL A C 1
ATOM 1689 O O . VAL A 1 232 ? 2.386 -3.662 -5.037 1.00 98.19 232 VAL A O 1
ATOM 1692 N N . VAL A 1 233 ? 3.994 -2.307 -5.799 1.00 98.00 233 VAL A N 1
ATOM 1693 C CA . VAL A 1 233 ? 3.065 -1.205 -6.097 1.00 98.00 233 VAL A CA 1
ATOM 1694 C C . VAL A 1 233 ? 2.055 -1.595 -7.183 1.00 98.00 233 VAL A C 1
ATOM 1696 O O . VAL A 1 233 ? 0.853 -1.369 -7.037 1.00 98.00 233 VAL A O 1
ATOM 1699 N N . LEU A 1 234 ? 2.510 -2.223 -8.271 1.00 98.06 234 LEU A N 1
ATOM 1700 C CA . LEU A 1 234 ? 1.644 -2.624 -9.386 1.00 98.06 234 LEU A CA 1
ATOM 1701 C C . LEU A 1 234 ? 0.682 -3.768 -9.027 1.00 98.06 234 LEU A C 1
ATOM 1703 O O . LEU A 1 234 ? -0.399 -3.859 -9.616 1.00 98.06 234 LEU A O 1
ATOM 1707 N N . HIS A 1 235 ? 1.018 -4.607 -8.040 1.00 97.25 235 HIS A N 1
ATOM 1708 C CA . HIS A 1 235 ? 0.121 -5.634 -7.494 1.00 97.25 235 HIS A CA 1
ATOM 1709 C C . HIS A 1 235 ? -1.205 -5.034 -7.000 1.00 97.25 235 HIS A C 1
ATOM 1711 O O . HIS A 1 235 ? -2.262 -5.668 -7.071 1.00 97.25 235 HIS A O 1
ATOM 1717 N N . HIS A 1 236 ? -1.161 -3.774 -6.571 1.00 95.19 236 HIS A N 1
ATOM 1718 C CA . HIS A 1 236 ? -2.305 -2.999 -6.106 1.00 95.19 236 HIS A CA 1
ATOM 1719 C C . HIS A 1 236 ? -2.955 -2.145 -7.200 1.00 95.19 236 HIS A C 1
ATOM 1721 O O . HIS A 1 236 ? -3.762 -1.260 -6.924 1.00 95.19 236 HIS A O 1
ATOM 1727 N N . GLY A 1 237 ? -2.648 -2.459 -8.459 1.00 95.38 237 GLY A N 1
ATOM 1728 C CA . GLY A 1 237 ? -3.262 -1.878 -9.637 1.00 95.38 237 GLY A CA 1
ATOM 1729 C C . GLY A 1 237 ? -4.781 -2.037 -9.734 1.00 95.38 237 GLY A C 1
ATOM 1730 O O . GLY A 1 237 ? -5.456 -2.683 -8.930 1.00 95.38 237 GLY A O 1
ATOM 1731 N N . THR A 1 238 ? -5.335 -1.436 -10.783 1.00 94.75 238 THR A N 1
ATOM 1732 C CA . THR A 1 238 ? -6.782 -1.344 -11.015 1.00 94.75 238 THR A CA 1
ATOM 1733 C C . THR A 1 238 ? -7.276 -2.249 -12.142 1.00 94.75 238 THR A C 1
ATOM 1735 O O . THR A 1 238 ? -8.486 -2.385 -12.310 1.00 94.75 238 THR A O 1
ATOM 1738 N N . CYS A 1 239 ? -6.377 -2.882 -12.900 1.00 95.44 239 CYS A N 1
ATOM 1739 C CA . CYS A 1 239 ? -6.710 -3.661 -14.091 1.00 95.44 239 CYS A CA 1
ATOM 1740 C C . CYS A 1 239 ? -5.767 -4.865 -14.286 1.00 95.44 239 CYS A C 1
ATOM 1742 O O . CYS A 1 239 ? -4.653 -4.859 -13.751 1.00 95.44 239 CYS A O 1
ATOM 1744 N N . PRO A 1 240 ? -6.152 -5.845 -15.128 1.00 95.81 240 PRO A N 1
ATOM 1745 C CA . PRO A 1 240 ? -5.310 -6.992 -15.468 1.00 95.81 240 PRO A CA 1
ATOM 1746 C C . PRO A 1 240 ? -3.897 -6.648 -15.951 1.00 95.81 240 PRO A C 1
ATOM 1748 O O . PRO A 1 240 ? -2.951 -7.313 -15.543 1.00 95.81 240 PRO A O 1
ATOM 1751 N N . ALA A 1 241 ? -3.730 -5.591 -16.754 1.00 95.94 241 ALA A N 1
ATOM 1752 C CA . ALA A 1 241 ? -2.418 -5.218 -17.287 1.00 95.94 241 ALA A CA 1
ATOM 1753 C C . ALA A 1 241 ? -1.440 -4.739 -16.198 1.00 95.94 241 ALA A C 1
ATOM 1755 O O . ALA A 1 241 ? -0.243 -4.991 -16.299 1.00 95.94 241 ALA A O 1
ATOM 1756 N N . HIS A 1 242 ? -1.927 -4.094 -15.128 1.00 96.88 242 HIS A N 1
ATOM 1757 C CA . HIS A 1 242 ? -1.075 -3.745 -13.984 1.00 96.88 242 HIS A CA 1
ATOM 1758 C C . HIS A 1 242 ? -0.606 -5.000 -13.252 1.00 96.88 242 HIS A C 1
ATOM 1760 O O . HIS A 1 242 ? 0.570 -5.111 -12.925 1.00 96.88 242 HIS A O 1
ATOM 1766 N N . PHE A 1 243 ? -1.508 -5.958 -13.030 1.00 97.00 243 PHE A N 1
ATOM 1767 C CA . PHE A 1 243 ? -1.179 -7.199 -12.328 1.00 97.00 243 PHE A CA 1
ATOM 1768 C C . PHE A 1 243 ? -0.226 -8.081 -13.138 1.00 97.00 243 PHE A C 1
ATOM 1770 O O . PHE A 1 243 ? 0.677 -8.692 -12.573 1.00 97.00 243 PHE A O 1
ATOM 1777 N N . GLU A 1 244 ? -0.394 -8.116 -14.459 1.00 96.56 244 GLU A N 1
ATOM 1778 C CA . GLU A 1 244 ? 0.538 -8.786 -15.361 1.00 96.56 244 GLU A CA 1
ATOM 1779 C C . GLU A 1 244 ? 1.930 -8.150 -15.295 1.00 96.56 244 GLU A C 1
ATOM 1781 O O . GLU A 1 244 ? 2.925 -8.853 -15.120 1.00 96.56 244 GLU A O 1
ATOM 1786 N N . LEU A 1 245 ? 2.009 -6.817 -15.384 1.00 97.00 245 LEU A N 1
ATOM 1787 C CA . LEU A 1 245 ? 3.276 -6.096 -15.291 1.00 97.00 245 LEU A CA 1
ATOM 1788 C C . LEU A 1 245 ? 3.943 -6.304 -13.923 1.00 97.00 245 LEU A C 1
ATOM 1790 O O . LEU A 1 245 ? 5.148 -6.539 -13.861 1.00 97.00 245 LEU A O 1
ATOM 1794 N N . ALA A 1 246 ? 3.155 -6.306 -12.842 1.00 97.81 246 ALA A N 1
ATOM 1795 C CA . ALA A 1 246 ? 3.626 -6.648 -11.504 1.00 97.81 246 ALA A CA 1
ATOM 1796 C C . ALA A 1 246 ? 4.273 -8.038 -11.475 1.00 97.81 246 ALA A C 1
ATOM 1798 O O . ALA A 1 246 ? 5.369 -8.207 -10.949 1.00 97.81 246 ALA A O 1
ATOM 1799 N N . HIS A 1 247 ? 3.616 -9.030 -12.082 1.00 97.69 247 HIS A N 1
ATOM 1800 C CA . HIS A 1 247 ? 4.135 -10.390 -12.133 1.00 97.69 247 HIS A CA 1
ATOM 1801 C C . HIS A 1 247 ? 5.452 -10.487 -12.900 1.00 97.69 247 HIS A C 1
ATOM 1803 O O . HIS A 1 247 ? 6.395 -11.116 -12.425 1.00 97.69 247 HIS A O 1
ATOM 1809 N N . ARG A 1 248 ? 5.554 -9.811 -14.047 1.00 96.25 248 ARG A N 1
ATOM 1810 C CA . ARG A 1 248 ? 6.788 -9.781 -14.844 1.00 96.25 248 ARG A CA 1
ATOM 1811 C C . ARG A 1 248 ? 7.955 -9.192 -14.059 1.00 96.25 248 ARG A C 1
ATOM 1813 O O . ARG A 1 248 ? 9.034 -9.776 -14.065 1.00 96.25 248 ARG A O 1
ATOM 1820 N N . TYR A 1 249 ? 7.742 -8.077 -13.362 1.00 97.12 249 TYR A N 1
ATOM 1821 C CA . TYR A 1 249 ? 8.787 -7.489 -12.529 1.00 97.12 249 TYR A CA 1
ATOM 1822 C C . TYR A 1 249 ? 9.173 -8.389 -11.351 1.00 97.12 249 TYR A C 1
ATOM 1824 O O . TYR A 1 249 ? 10.361 -8.576 -11.112 1.00 97.12 249 TYR A O 1
ATOM 1832 N N . ALA A 1 250 ? 8.206 -9.027 -10.683 1.00 97.50 250 ALA A N 1
ATOM 1833 C CA . ALA A 1 250 ? 8.501 -9.983 -9.615 1.00 97.50 250 ALA A CA 1
ATOM 1834 C C . ALA A 1 250 ? 9.332 -11.181 -10.114 1.00 97.50 250 ALA A C 1
ATOM 1836 O O . ALA A 1 250 ? 10.202 -11.664 -9.396 1.00 97.50 250 ALA A O 1
ATOM 1837 N N . VAL A 1 251 ? 9.083 -11.656 -11.342 1.00 96.88 251 VAL A N 1
ATOM 1838 C CA . VAL A 1 251 ? 9.870 -12.730 -11.967 1.00 96.88 251 VAL A CA 1
ATOM 1839 C C . VAL A 1 251 ? 11.280 -12.258 -12.325 1.00 96.88 251 VAL A C 1
ATOM 1841 O O . VAL A 1 251 ? 12.227 -12.958 -11.992 1.00 96.88 251 VAL A O 1
ATOM 1844 N N . ARG A 1 252 ? 11.444 -11.079 -12.942 1.00 95.81 252 ARG A N 1
ATOM 1845 C CA . ARG A 1 252 ? 12.775 -10.525 -13.277 1.00 95.81 252 ARG A CA 1
ATOM 1846 C C . ARG A 1 252 ? 13.627 -10.274 -12.030 1.00 95.81 252 ARG A C 1
ATOM 1848 O O . ARG A 1 252 ? 14.817 -10.571 -12.027 1.00 95.81 252 ARG A O 1
ATOM 1855 N N . ALA A 1 253 ? 13.003 -9.833 -10.937 1.00 96.69 253 ALA A N 1
ATOM 1856 C CA . ALA A 1 253 ? 13.685 -9.642 -9.659 1.00 96.69 253 ALA A CA 1
ATOM 1857 C C . ALA A 1 253 ? 14.358 -10.936 -9.150 1.00 96.69 253 ALA A C 1
ATOM 1859 O O . ALA A 1 253 ? 15.344 -10.886 -8.419 1.00 96.69 253 ALA A O 1
ATOM 1860 N N . ASN A 1 254 ? 13.864 -12.106 -9.570 1.00 96.81 254 ASN A N 1
ATOM 1861 C CA . ASN A 1 254 ? 14.396 -13.413 -9.186 1.00 96.81 254 ASN A CA 1
ATOM 1862 C C . ASN A 1 254 ? 15.725 -13.779 -9.869 1.00 96.81 254 ASN A C 1
ATOM 1864 O O . ASN A 1 254 ? 16.284 -14.834 -9.572 1.00 96.81 254 ASN A O 1
ATOM 1868 N N . ASP A 1 255 ? 16.237 -12.938 -10.769 1.00 93.62 255 ASP A N 1
ATOM 1869 C CA . ASP A 1 255 ? 17.545 -13.136 -11.403 1.00 93.62 255 ASP A CA 1
ATOM 1870 C C . ASP A 1 255 ? 18.715 -12.859 -10.437 1.00 93.62 255 ASP A C 1
ATOM 1872 O O . ASP A 1 255 ? 19.861 -13.214 -10.724 1.00 93.62 255 ASP A O 1
ATOM 1876 N N . SER A 1 256 ? 18.443 -12.253 -9.273 1.00 94.25 256 SER A N 1
ATOM 1877 C CA . SER A 1 256 ? 19.439 -11.997 -8.230 1.00 94.25 256 SER A CA 1
ATOM 1878 C C . SER A 1 256 ? 19.339 -12.979 -7.063 1.00 94.25 256 SER A C 1
ATOM 1880 O O . SER A 1 256 ? 18.250 -13.181 -6.530 1.00 94.25 256 SER A O 1
ATOM 1882 N N . PRO A 1 257 ? 20.469 -13.533 -6.579 1.00 94.75 257 PRO A N 1
ATOM 1883 C CA . PRO A 1 257 ? 20.491 -14.358 -5.373 1.00 94.75 257 PRO A CA 1
ATOM 1884 C C . PRO A 1 257 ? 20.389 -13.547 -4.068 1.00 94.75 257 PRO A C 1
ATOM 1886 O O . PRO A 1 257 ? 20.317 -14.143 -2.995 1.00 94.75 257 PRO A O 1
ATOM 1889 N N . GLU A 1 258 ? 20.446 -12.212 -4.127 1.00 95.69 258 GLU A N 1
ATOM 1890 C CA . GLU A 1 258 ? 20.464 -11.340 -2.940 1.00 95.69 258 GLU A CA 1
ATOM 1891 C C . GLU A 1 258 ? 19.068 -11.050 -2.377 1.00 95.69 258 GLU A C 1
ATOM 1893 O O . GLU A 1 258 ? 18.945 -10.633 -1.225 1.00 95.69 258 GLU A O 1
ATOM 1898 N N . ILE A 1 259 ? 18.021 -11.286 -3.169 1.00 96.06 259 ILE A N 1
ATOM 1899 C CA . ILE A 1 259 ? 16.628 -11.054 -2.786 1.00 96.06 259 ILE A CA 1
ATOM 1900 C C . ILE A 1 259 ? 15.796 -12.322 -2.988 1.00 96.06 259 ILE A C 1
ATOM 1902 O O . ILE A 1 259 ? 16.083 -13.136 -3.860 1.00 96.06 259 ILE A O 1
ATOM 1906 N N . ASP A 1 260 ? 14.750 -12.488 -2.177 1.00 96.44 260 ASP A N 1
ATOM 1907 C CA . ASP A 1 260 ? 13.785 -13.587 -2.301 1.00 96.44 260 ASP A CA 1
ATOM 1908 C C . ASP A 1 260 ? 12.401 -13.034 -2.691 1.00 96.44 260 ASP A C 1
ATOM 1910 O O . ASP A 1 260 ? 11.589 -12.705 -1.820 1.00 96.44 260 ASP A O 1
ATOM 1914 N N . PRO A 1 261 ? 12.097 -12.923 -3.998 1.00 97.00 261 PRO A N 1
ATOM 1915 C CA . PRO A 1 261 ? 10.797 -12.457 -4.471 1.00 97.00 261 PRO A CA 1
ATOM 1916 C C . PRO A 1 261 ? 9.746 -13.580 -4.524 1.00 97.00 261 PRO A C 1
ATOM 1918 O O . PRO A 1 261 ? 8.655 -13.373 -5.061 1.00 97.00 261 PRO A O 1
ATOM 1921 N N . SER A 1 262 ? 10.022 -14.780 -3.991 1.00 97.38 262 SER A N 1
ATOM 1922 C CA . SER A 1 262 ? 9.193 -15.975 -4.222 1.00 97.38 262 SER A CA 1
ATOM 1923 C C . SER A 1 262 ? 7.735 -15.817 -3.786 1.00 97.38 262 SER A C 1
ATOM 1925 O O . SER A 1 262 ? 6.828 -16.333 -4.446 1.00 97.38 262 SER A O 1
ATOM 1927 N N . PHE A 1 263 ? 7.478 -15.089 -2.696 1.00 97.38 263 PHE A N 1
ATOM 1928 C CA . PHE A 1 263 ? 6.119 -14.750 -2.281 1.00 97.38 263 PHE A CA 1
ATOM 1929 C C . PHE A 1 263 ? 5.427 -13.852 -3.310 1.00 97.38 263 PHE A C 1
ATOM 1931 O O . PHE A 1 263 ? 4.326 -14.174 -3.763 1.00 97.38 263 PHE A O 1
ATOM 1938 N N . TRP A 1 264 ? 6.087 -12.770 -3.722 1.00 97.81 264 TRP A N 1
ATOM 1939 C CA . TRP A 1 264 ? 5.529 -11.790 -4.647 1.00 97.81 264 TRP A CA 1
ATOM 1940 C C . TRP A 1 264 ? 5.296 -12.364 -6.039 1.00 97.81 264 TRP A C 1
ATOM 1942 O O . TRP A 1 264 ? 4.280 -12.045 -6.652 1.00 97.81 264 TRP A O 1
ATOM 1952 N N . ILE A 1 265 ? 6.134 -13.291 -6.507 1.00 98.44 265 ILE A N 1
ATOM 1953 C CA . ILE A 1 265 ? 5.894 -14.047 -7.746 1.00 98.44 265 ILE A CA 1
ATOM 1954 C C . ILE A 1 265 ? 4.557 -14.792 -7.673 1.00 98.44 265 ILE A C 1
ATOM 1956 O O . ILE A 1 265 ? 3.746 -14.691 -8.594 1.00 98.44 265 ILE A O 1
ATOM 1960 N N . ARG A 1 266 ? 4.296 -15.512 -6.573 1.00 98.19 266 ARG A N 1
ATOM 1961 C CA . ARG A 1 266 ? 3.034 -16.247 -6.378 1.00 98.19 266 ARG A CA 1
ATOM 1962 C C . ARG A 1 266 ? 1.839 -15.300 -6.256 1.00 98.19 266 ARG A C 1
ATOM 1964 O O . ARG A 1 266 ? 0.824 -15.521 -6.915 1.00 98.19 266 ARG A O 1
ATOM 1971 N N . ALA A 1 267 ? 1.979 -14.241 -5.457 1.00 98.06 267 ALA A N 1
ATOM 1972 C CA . ALA A 1 267 ? 0.921 -13.268 -5.197 1.00 98.06 267 ALA A CA 1
ATOM 1973 C C . ALA A 1 267 ? 0.492 -12.519 -6.465 1.00 98.06 267 ALA A C 1
ATOM 1975 O O . ALA A 1 267 ? -0.695 -12.454 -6.791 1.00 98.06 267 ALA A O 1
ATOM 1976 N N . THR A 1 268 ? 1.456 -11.978 -7.211 1.00 98.06 268 THR A N 1
ATOM 1977 C CA . THR A 1 268 ? 1.208 -11.263 -8.472 1.00 98.06 268 THR A CA 1
ATOM 1978 C C . THR A 1 268 ? 0.637 -12.176 -9.552 1.00 98.06 268 THR A C 1
ATOM 1980 O O . THR A 1 268 ? -0.291 -11.761 -10.246 1.00 98.06 268 THR A O 1
ATOM 1983 N N . TYR A 1 269 ? 1.103 -13.428 -9.642 1.00 98.12 269 TYR A N 1
ATOM 1984 C CA . TYR A 1 269 ? 0.553 -14.411 -10.576 1.00 98.12 269 TYR A CA 1
ATOM 1985 C C . TYR A 1 269 ? -0.929 -14.670 -10.312 1.00 98.12 269 TYR A C 1
ATOM 1987 O O . TYR A 1 269 ? -1.755 -14.491 -11.205 1.00 98.12 269 TYR A O 1
ATOM 1995 N N . ASP A 1 270 ? -1.288 -15.047 -9.083 1.00 97.81 270 ASP A N 1
ATOM 1996 C CA . ASP A 1 270 ? -2.683 -15.326 -8.739 1.00 97.81 270 ASP A CA 1
ATOM 1997 C C . ASP A 1 270 ? -3.561 -14.086 -8.929 1.00 97.81 270 ASP A C 1
ATOM 1999 O O . ASP A 1 270 ? -4.685 -14.202 -9.413 1.00 97.81 270 ASP A O 1
ATOM 2003 N N . ARG A 1 271 ? -3.055 -12.887 -8.599 1.00 96.94 271 ARG A N 1
ATOM 2004 C CA . ARG A 1 271 ? -3.788 -11.627 -8.800 1.00 96.94 271 ARG A CA 1
ATOM 2005 C C . ARG A 1 271 ? -4.111 -11.412 -10.268 1.00 96.94 271 ARG A C 1
ATOM 2007 O O . ARG A 1 271 ? -5.253 -11.098 -10.605 1.00 96.94 271 ARG A O 1
ATOM 2014 N N . TRP A 1 272 ? -3.121 -11.613 -11.131 1.00 97.06 272 TRP A N 1
ATOM 2015 C CA . TRP A 1 272 ? -3.297 -11.518 -12.570 1.00 97.06 272 TRP A CA 1
ATOM 2016 C C . TRP A 1 272 ? -4.285 -12.570 -13.083 1.00 97.06 272 TRP A C 1
ATOM 2018 O O . TRP A 1 272 ? -5.262 -12.198 -13.733 1.00 97.06 272 TRP A O 1
ATOM 2028 N N . GLN A 1 273 ? -4.118 -13.846 -12.722 1.00 97.19 273 GLN A N 1
ATOM 2029 C CA . GLN A 1 273 ? -5.006 -14.929 -13.163 1.00 97.19 273 GLN A CA 1
ATOM 2030 C C . GLN A 1 273 ? -6.459 -14.706 -12.732 1.00 97.19 273 GLN A C 1
ATOM 2032 O O . GLN A 1 273 ? -7.367 -14.743 -13.564 1.00 97.19 273 GLN A O 1
ATOM 2037 N N . VAL A 1 274 ? -6.686 -14.384 -11.456 1.00 95.94 274 VAL A N 1
ATOM 2038 C CA . VAL A 1 274 ? -8.034 -14.101 -10.948 1.00 95.94 274 VAL A CA 1
ATOM 2039 C C . VAL A 1 274 ? -8.643 -12.907 -11.677 1.00 95.94 274 VAL A C 1
ATOM 2041 O O . VAL A 1 274 ? -9.825 -12.948 -12.018 1.00 95.94 274 VAL A O 1
ATOM 2044 N N . SER A 1 275 ? -7.858 -11.863 -11.970 1.00 95.44 275 SER A N 1
ATOM 2045 C CA . SER A 1 275 ? -8.366 -10.665 -12.649 1.00 95.44 275 SER A CA 1
ATOM 2046 C C . SER A 1 275 ? -8.938 -10.946 -14.041 1.00 95.44 275 SER A C 1
ATOM 2048 O O . SER A 1 275 ? -9.926 -10.313 -14.410 1.00 95.44 275 SER A O 1
ATOM 2050 N N . ILE A 1 276 ? -8.382 -11.927 -14.764 1.00 95.38 276 ILE A N 1
ATOM 2051 C CA . ILE A 1 276 ? -8.831 -12.350 -16.100 1.00 95.38 276 ILE A CA 1
ATOM 2052 C C . ILE A 1 276 ? -9.831 -13.517 -16.070 1.00 95.38 276 ILE A C 1
ATOM 2054 O O . ILE A 1 276 ? -10.215 -14.022 -17.120 1.00 95.38 276 ILE A O 1
ATOM 2058 N N . GLY A 1 277 ? -10.290 -13.928 -14.883 1.00 94.56 277 GLY A N 1
ATOM 2059 C CA . GLY A 1 277 ? -11.297 -14.980 -14.717 1.00 94.56 277 GLY A CA 1
ATOM 2060 C C . GLY A 1 277 ? -10.747 -16.403 -14.625 1.00 94.56 277 GLY A C 1
ATOM 2061 O O . GLY A 1 277 ? -11.540 -17.342 -14.593 1.00 94.56 277 GLY A O 1
ATOM 2062 N N . ASN A 1 278 ? -9.426 -16.570 -14.548 1.00 95.75 278 ASN A N 1
ATOM 2063 C CA . ASN A 1 278 ? -8.797 -17.868 -14.328 1.00 95.75 278 ASN A CA 1
ATOM 2064 C C . ASN A 1 278 ? -8.753 -18.217 -12.831 1.00 95.75 278 ASN A C 1
ATOM 2066 O O . ASN A 1 278 ? -8.876 -17.357 -11.955 1.00 95.75 278 ASN A O 1
ATOM 2070 N N . GLU A 1 279 ? -8.557 -19.499 -12.530 1.00 95.12 279 GLU A N 1
ATOM 2071 C CA . GLU A 1 279 ? -8.330 -19.960 -11.161 1.00 95.12 279 GLU A CA 1
ATOM 2072 C C . GLU A 1 279 ? -6.941 -19.531 -10.660 1.00 95.12 279 GLU A C 1
ATOM 2074 O O . GLU A 1 279 ? -5.965 -19.513 -11.412 1.00 95.12 279 GLU A O 1
ATOM 2079 N N . GLN A 1 280 ? -6.839 -19.198 -9.371 1.00 96.44 280 GLN A N 1
ATOM 2080 C CA . GLN A 1 280 ? -5.543 -18.991 -8.720 1.00 96.44 280 GLN A CA 1
ATOM 2081 C C . GLN A 1 280 ? -4.789 -20.322 -8.594 1.00 96.44 280 GLN A C 1
ATOM 2083 O O . GLN A 1 280 ? -5.384 -21.353 -8.284 1.00 96.44 280 GLN A O 1
ATOM 2088 N N . ARG A 1 281 ? -3.468 -20.293 -8.780 1.00 97.19 281 ARG A N 1
ATOM 2089 C CA . ARG A 1 281 ? -2.601 -21.474 -8.684 1.00 97.19 281 ARG A CA 1
ATOM 2090 C C . ARG A 1 281 ? -2.058 -21.678 -7.275 1.00 97.19 281 ARG A C 1
ATOM 2092 O O . ARG A 1 281 ? -1.885 -22.821 -6.860 1.00 97.19 281 ARG A O 1
ATOM 2099 N N . TYR A 1 282 ? -1.764 -20.592 -6.560 1.00 96.81 282 TYR A N 1
ATOM 2100 C CA . TYR A 1 282 ? -1.070 -20.641 -5.270 1.00 96.81 282 TYR A CA 1
ATOM 2101 C C . TYR A 1 282 ? -1.959 -20.312 -4.065 1.00 96.81 282 TYR A C 1
ATOM 2103 O O . TYR A 1 282 ? -1.520 -20.480 -2.930 1.00 96.81 282 TYR A O 1
ATOM 2111 N N . GLY A 1 283 ? -3.205 -19.886 -4.281 1.00 95.75 283 GLY A N 1
ATOM 2112 C CA . GLY A 1 283 ? -4.150 -19.616 -3.195 1.00 95.75 283 GLY A CA 1
ATOM 2113 C C . GLY A 1 283 ? -3.936 -18.279 -2.479 1.00 95.75 283 GLY A C 1
ATOM 2114 O O . GLY A 1 283 ? -4.463 -18.093 -1.386 1.00 95.75 283 GLY A O 1
ATOM 2115 N N . THR A 1 284 ? -3.163 -17.360 -3.058 1.00 95.56 284 THR A N 1
ATOM 2116 C CA . THR A 1 284 ? -2.727 -16.115 -2.396 1.00 95.56 284 THR A CA 1
ATOM 2117 C C . THR A 1 284 ? -3.748 -14.974 -2.461 1.00 95.56 284 THR A C 1
ATOM 2119 O O . THR A 1 284 ? -3.547 -13.938 -1.839 1.00 95.56 284 THR A O 1
ATOM 2122 N N . GLN A 1 285 ? -4.853 -15.127 -3.199 1.00 90.88 285 GLN A N 1
ATOM 2123 C CA . GLN A 1 285 ? -5.820 -14.055 -3.471 1.00 90.88 285 GLN A CA 1
ATOM 2124 C C . GLN A 1 285 ? -7.211 -14.353 -2.904 1.00 90.88 285 GLN A C 1
ATOM 2126 O O . GLN A 1 285 ? -8.229 -14.228 -3.595 1.00 90.88 285 GLN A O 1
ATOM 2131 N N . ALA A 1 286 ? -7.279 -14.734 -1.627 1.00 86.00 286 ALA A N 1
ATOM 2132 C CA . ALA A 1 286 ? -8.539 -15.041 -0.956 1.00 86.00 286 ALA A CA 1
ATOM 2133 C C . ALA A 1 286 ? -9.557 -13.885 -1.072 1.00 86.00 286 ALA A C 1
ATOM 2135 O O . ALA A 1 286 ? -9.292 -12.748 -0.693 1.00 86.00 286 ALA A O 1
ATOM 2136 N N . GLY A 1 287 ? -10.749 -14.180 -1.603 1.00 80.44 287 GLY A N 1
ATOM 2137 C CA . GLY A 1 287 ? -11.843 -13.208 -1.729 1.00 80.44 287 GLY A CA 1
ATOM 2138 C C . GLY A 1 287 ? -11.727 -12.217 -2.895 1.00 80.44 287 GLY A C 1
ATOM 2139 O O . GLY A 1 287 ? -12.638 -11.405 -3.081 1.00 80.44 287 GLY A O 1
ATOM 2140 N N . THR A 1 288 ? -10.669 -12.290 -3.708 1.00 80.50 288 THR A N 1
ATOM 2141 C CA . THR A 1 288 ? -10.543 -11.473 -4.924 1.00 80.50 288 THR A CA 1
ATOM 2142 C C . THR A 1 288 ? -11.511 -11.966 -6.002 1.00 80.50 288 THR A C 1
ATOM 2144 O O . THR A 1 288 ? -11.781 -13.160 -6.122 1.00 80.50 288 THR A O 1
ATOM 2147 N N . ARG A 1 289 ? -12.071 -11.036 -6.781 1.00 82.56 289 ARG A N 1
ATOM 2148 C CA . ARG A 1 289 ? -12.976 -11.321 -7.905 1.00 82.56 289 ARG A CA 1
ATOM 2149 C C . ARG A 1 289 ? -12.333 -10.893 -9.224 1.00 82.56 289 ARG A C 1
ATOM 2151 O O . ARG A 1 289 ? -11.473 -10.011 -9.191 1.00 82.56 289 ARG A O 1
ATOM 2158 N N . PRO A 1 290 ? -12.780 -11.445 -10.365 1.00 84.12 290 PRO A N 1
ATOM 2159 C CA . PRO A 1 290 ? -12.370 -10.955 -11.674 1.00 84.12 290 PRO A CA 1
ATOM 2160 C C . PRO A 1 290 ? -12.584 -9.449 -11.814 1.00 84.12 290 PRO A C 1
ATOM 2162 O O . PRO A 1 290 ? -13.586 -8.903 -11.341 1.00 84.12 290 PRO A O 1
ATOM 2165 N N . VAL A 1 291 ? -11.629 -8.785 -12.462 1.00 85.00 291 VAL A N 1
ATOM 2166 C CA . VAL A 1 291 ? -11.606 -7.332 -12.632 1.00 85.00 291 VAL A CA 1
ATOM 2167 C C . VAL A 1 291 ? -11.683 -7.038 -14.121 1.00 85.00 291 VAL A C 1
ATOM 2169 O O . VAL A 1 291 ? -10.691 -7.124 -14.835 1.00 85.00 291 VAL A O 1
ATOM 2172 N N . ASN A 1 292 ? -12.868 -6.654 -14.588 1.00 77.56 292 ASN A N 1
ATOM 2173 C CA . ASN A 1 292 ? -13.062 -6.152 -15.945 1.00 77.56 292 ASN A CA 1
ATOM 2174 C C . ASN A 1 292 ? -13.098 -4.617 -15.925 1.00 77.56 292 ASN A C 1
ATOM 2176 O O . ASN A 1 292 ? -14.157 -4.009 -16.085 1.00 77.56 292 ASN A O 1
ATOM 2180 N N . ALA A 1 293 ? -11.959 -4.000 -15.609 1.00 85.06 293 ALA A N 1
ATOM 2181 C CA . ALA A 1 293 ? -11.832 -2.552 -15.486 1.00 85.06 293 ALA A CA 1
ATOM 2182 C C . ALA A 1 293 ? -10.695 -2.021 -16.360 1.00 85.06 293 ALA A C 1
ATOM 2184 O O . ALA A 1 293 ? -9.646 -2.652 -16.500 1.00 85.06 293 ALA A O 1
ATOM 2185 N N . THR A 1 294 ? -10.908 -0.830 -16.916 1.00 91.81 294 THR A N 1
ATOM 2186 C CA . THR A 1 294 ? -9.868 -0.063 -17.600 1.00 91.81 294 THR A CA 1
ATOM 2187 C C . THR A 1 294 ? -8.778 0.327 -16.609 1.00 91.81 294 THR A C 1
ATOM 2189 O O . THR A 1 294 ? -9.067 0.698 -15.471 1.00 91.81 294 THR A O 1
ATOM 2192 N N . CYS A 1 295 ? -7.528 0.267 -17.057 1.00 92.81 295 CYS A N 1
ATOM 2193 C CA . CYS A 1 295 ? -6.382 0.685 -16.267 1.00 92.81 295 CYS A CA 1
ATOM 2194 C C . CYS A 1 295 ? -6.466 2.171 -15.916 1.00 92.81 295 CYS A C 1
ATOM 2196 O O . CYS A 1 295 ? -6.629 3.025 -16.790 1.00 92.81 295 CYS A O 1
ATOM 2198 N N . VAL A 1 296 ? -6.349 2.458 -14.622 1.00 94.94 296 VAL A N 1
ATOM 2199 C CA . VAL A 1 296 ? -6.223 3.809 -14.079 1.00 94.94 296 VAL A CA 1
ATOM 2200 C C . VAL A 1 296 ? -4.980 3.836 -13.188 1.00 94.94 296 VAL A C 1
ATOM 2202 O O . VAL A 1 296 ? -5.000 3.179 -12.140 1.00 94.94 296 VAL A O 1
ATOM 2205 N N . PRO A 1 297 ? -3.910 4.542 -13.598 1.00 96.38 297 PRO A N 1
ATOM 2206 C CA . PRO A 1 297 ? -3.689 5.137 -14.935 1.00 96.38 297 PRO A CA 1
ATOM 2207 C C . PRO A 1 297 ? -3.574 4.074 -16.055 1.00 96.38 297 PRO A C 1
ATOM 2209 O O . PRO A 1 297 ? -3.409 2.897 -15.750 1.00 96.38 297 PRO A O 1
ATOM 2212 N N . PRO A 1 298 ? -3.666 4.437 -17.349 1.00 96.62 298 PRO A N 1
ATOM 2213 C CA . PRO A 1 298 ? -3.393 3.501 -18.439 1.00 96.62 298 PRO A CA 1
ATOM 2214 C C . PRO A 1 298 ? -1.906 3.125 -18.499 1.00 96.62 298 PRO A C 1
ATOM 2216 O O . PRO A 1 298 ? -1.047 3.973 -18.265 1.00 96.62 298 PRO A O 1
ATOM 2219 N N . VAL A 1 299 ? -1.600 1.879 -18.876 1.00 95.75 299 VAL A N 1
ATOM 2220 C CA . VAL A 1 299 ? -0.220 1.435 -19.137 1.00 95.75 299 VAL A CA 1
ATOM 2221 C C . VAL A 1 299 ? 0.290 2.104 -20.423 1.00 95.75 299 VAL A C 1
ATOM 2223 O O . VAL A 1 299 ? -0.336 1.922 -21.470 1.00 95.75 299 VAL A O 1
ATOM 2226 N N . PRO A 1 300 ? 1.391 2.882 -20.381 1.00 93.75 300 PRO A N 1
ATOM 2227 C CA . PRO A 1 300 ? 1.977 3.480 -21.576 1.00 93.75 300 PRO A CA 1
ATOM 2228 C C . PRO A 1 300 ? 2.385 2.446 -22.632 1.00 93.75 300 PRO A C 1
ATOM 2230 O O . PRO A 1 300 ? 2.914 1.384 -22.307 1.00 93.75 300 PRO A O 1
ATOM 2233 N N . GLU A 1 301 ? 2.221 2.800 -23.907 1.00 90.75 301 GLU A N 1
ATOM 2234 C CA . GLU A 1 301 ? 2.793 2.031 -25.015 1.00 90.75 301 GLU A CA 1
ATOM 2235 C C . GLU A 1 301 ? 4.323 1.938 -24.887 1.00 90.75 301 GLU A C 1
ATOM 2237 O O . GLU A 1 301 ? 4.986 2.888 -24.461 1.00 90.75 301 GLU A O 1
ATOM 2242 N N . GLY A 1 302 ? 4.888 0.796 -25.284 1.00 86.12 302 GLY A N 1
ATOM 2243 C CA . GLY A 1 302 ? 6.336 0.569 -25.297 1.00 86.12 302 GLY A CA 1
ATOM 2244 C C . GLY A 1 302 ? 6.941 0.098 -23.972 1.00 86.12 302 GLY A C 1
ATOM 2245 O O . GLY A 1 302 ? 8.105 -0.285 -23.964 1.00 86.12 302 GLY A O 1
ATOM 2246 N N . ILE A 1 303 ? 6.177 0.054 -22.875 1.00 88.94 303 ILE A N 1
ATOM 2247 C CA . ILE A 1 303 ? 6.562 -0.764 -21.717 1.00 88.94 303 ILE A CA 1
ATOM 2248 C C . ILE A 1 303 ? 6.371 -2.216 -22.153 1.00 88.94 303 ILE A C 1
ATOM 2250 O O . ILE A 1 303 ? 5.243 -2.610 -22.443 1.00 88.94 303 ILE A O 1
ATOM 2254 N N . GLU A 1 304 ? 7.478 -2.950 -22.303 1.00 67.56 304 GLU A N 1
ATOM 2255 C CA . GLU A 1 304 ? 7.532 -4.280 -22.923 1.00 67.56 304 GLU A CA 1
ATOM 2256 C C . GLU A 1 304 ? 6.331 -5.154 -22.544 1.00 67.56 304 GLU A C 1
ATOM 2258 O O . GLU A 1 304 ? 6.192 -5.619 -21.410 1.00 67.56 304 GLU A O 1
ATOM 2263 N N . THR A 1 305 ? 5.471 -5.391 -23.535 1.00 56.09 305 THR A N 1
ATOM 2264 C CA . THR A 1 305 ? 4.352 -6.335 -23.477 1.00 56.09 305 THR A CA 1
ATOM 2265 C C . THR A 1 305 ? 4.759 -7.732 -23.938 1.00 56.09 305 THR A C 1
ATOM 2267 O O . THR A 1 305 ? 3.914 -8.629 -23.914 1.00 56.09 305 THR A O 1
ATOM 2270 N N . GLU A 1 306 ? 6.039 -7.959 -24.274 1.00 52.91 306 GLU A N 1
ATOM 2271 C CA . GLU A 1 306 ? 6.539 -9.282 -24.666 1.00 52.91 306 GLU A CA 1
ATOM 2272 C C . GLU A 1 306 ? 6.162 -10.300 -23.596 1.00 52.91 306 GLU A C 1
ATOM 2274 O O . GLU A 1 306 ? 6.409 -10.088 -22.406 1.00 52.91 306 GLU A O 1
ATOM 2279 N N . SER A 1 307 ? 5.423 -11.328 -24.014 1.00 48.38 307 SER A N 1
ATOM 2280 C CA . SER A 1 307 ? 4.866 -12.319 -23.106 1.00 48.38 307 SER A CA 1
ATOM 2281 C C . SER A 1 307 ? 5.993 -12.942 -22.282 1.00 48.38 307 SER A C 1
ATOM 2283 O O . SER A 1 307 ? 7.049 -13.231 -22.848 1.00 48.38 307 SER A O 1
ATOM 2285 N N . PRO A 1 308 ? 5.801 -13.141 -20.966 1.00 48.56 308 PRO A N 1
ATOM 2286 C CA . PRO A 1 308 ? 6.765 -13.907 -20.192 1.00 48.56 308 PRO A CA 1
ATOM 2287 C C . PRO A 1 308 ? 6.950 -15.290 -20.852 1.00 48.56 308 PRO A C 1
ATOM 2289 O O . PRO A 1 308 ? 5.960 -15.829 -21.363 1.00 48.56 308 PRO A O 1
ATOM 2292 N N . PRO A 1 309 ? 8.182 -15.829 -20.904 1.00 46.78 309 PRO A N 1
ATOM 2293 C CA . PRO A 1 309 ? 8.428 -17.178 -21.410 1.00 46.78 309 PRO A CA 1
ATOM 2294 C C . PRO A 1 309 ? 7.682 -18.253 -20.607 1.00 46.78 309 PRO A C 1
ATOM 2296 O O . PRO A 1 309 ? 7.418 -18.036 -19.399 1.00 46.78 309 PRO A O 1
#

Secondary structure (DSSP, 8-state):
-HHHHHHHHHHHHHHHHHHHHHHHHHHHHHHHHHHHTT-HHHHHHHHHHHHHHHHHHHHHHHHHHHHTTS-HHHHHHHHHHHHHHHHHHHH--SHHHHHHHHHHHHIIIIIHHHHHHHHHHHHHHHHHH-HHHHHHHHTSHHHHHHHHHHHHHHHHHHHHHHHHHHTPPPSS--TTS-HHHHHHHHHHHHHHHHHTT-TT-HHHHHHHHHHHHHHHHTT---SHHHHHHHHHHHHT-SSHHHHHHHHHHHHHGGG-TT---HHHHHHHHHHHHHHTTPPPSSS--TT--------SSPPPTTS--PPP-

pLDDT: mean 73.29, std 19.55, range [36.59, 98.56]

Sequence (309 aa):
MALRDTLRRAATPLVLAGITYICVFLTLVVGTGVMAGSDPARLATTSVTGYFVLAGAFAGVIAVHVGRRVSRRVQLLAVALLVVGVGVRFVDGGETASGLLSMSGLFVVVYLPYLVGGTVLLRIAGGLVSPDRVHRLTDRPVVSGSLLVVGAVVLVVTVGPLL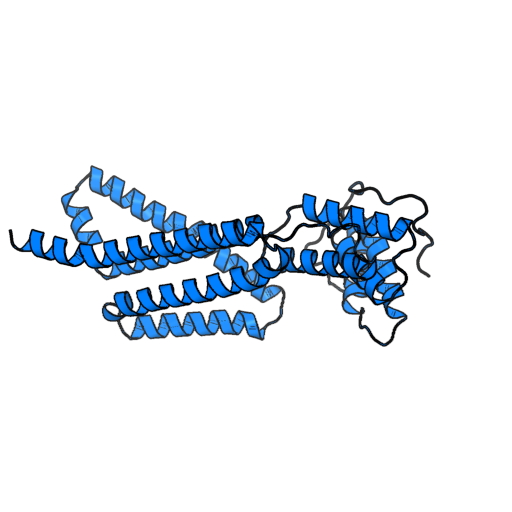AIATASPAVPPADWSPEEQLAYLESTDQADRETGAFVDRSRDTARIERVLSLARAGAIDTPQAQLDAAVVLHHGTCPAHFELAHRYAVRANDSPEIDPSFWIRATYDRWQVSIGNEQRYGTQAGTRPVNATCVPPVPEGIETESPP

Foldseek 3Di:
DVVVVVVVVVVVVVVVLVVVLVVVVVCLVVVLVVVCVPDLVVSVVCVVVVVVVVLVVSVVVLCVVLVVVDDPVVSVVVVVVVCVLVCLVPPPPDPVSVVVVVVVLCCLQPVLVVVVVVVVVVLVVVCVVPVVVSVVVCPPSVNVSVSVVSVSSNCCSVVQLVVCVVSQDQLFDDPPDALLVRLVSNQVSVVVCVVSVVPDPVVSLLVSLVVLLVCLQVVRQPALSSLQSQLNSLLPWQALVSLQSSLVSLVVSVVDPVDDSPVSNLSSQQSNQQQCPHHRDNPNDPPDHHHPDATRVHRDPPSDPPHDD

Radius of gyration: 25.79 Å; chains: 1; bounding box: 60×45×79 Å

Organism: NCBI:txid1126234